Protein AF-A0A359DC44-F1 (afdb_monomer)

pLDDT: mean 85.26, std 15.73, range [36.84, 97.94]

Solvent-accessible surface area (backbone atoms only — not comparable to full-atom values): 12388 Å² total; per-residue (Å²): 134,96,54,85,48,53,70,47,54,58,54,51,75,68,44,97,65,59,79,60,80,50,85,64,35,76,41,93,54,68,59,59,40,80,84,32,73,20,24,17,28,14,37,77,81,15,20,21,30,54,42,49,58,65,56,22,53,84,44,21,68,63,51,51,56,61,37,49,74,41,71,48,31,40,50,46,53,52,51,36,30,73,75,57,36,65,71,55,24,47,52,49,57,27,45,67,70,41,50,43,33,38,45,55,94,42,39,32,38,43,53,58,28,45,34,40,55,44,79,75,49,102,90,41,69,50,76,49,75,43,78,62,73,74,82,96,57,43,69,68,57,46,49,53,49,51,53,36,46,44,51,32,63,26,92,86,24,60,39,38,51,53,54,50,53,50,50,55,49,49,56,58,55,71,72,47,86,88,59,94,72,86,86,74,67,53,48,72,94,53,59,42,75,46,96,88,67,31,39,30,32,44,40,61,33,34,47,31,60,49,25,32,52,52,37,51,49,50,62,76,66,64,126

Sequence (223 aa):
PHYVHMSVFKIFSKRESTIGSAVGALHLEDPFADVSQSRTRGFANGHACLDFREQRRSHAAMAIDDLQRSEDGRQYVADMVANYGQEHAEELLAWHGDPHLGLFPNLQLIHDHVRVVIPISPGETEVLMYPVFLKGVGPSINEKRLRAHEAFYGPAAAGSPDDAEIFERTQRGLLADSEPWVLLARGLNREQVDEDGSVTACISDETTQRAQMQEWKRLMTAR

Mean predicted aligned error: 6.62 Å

Nearest PDB structures (foldseek):
  2yfl-assembly1_I  TM=6.462E-01  e=2.550E-07  Paraburkholderia xenovorans LB400
  2xrx-assembly4_U  TM=6.515E-01  e=2.851E-07  Paraburkholderia xenovorans LB400
  2gbx-assembly1_C  TM=7.154E-01  e=1.611E-06  Sphingobium yanoikuyae
  2xso-assembly1_G  TM=7.239E-01  e=5.208E-06  Paraburkholderia xenovorans LB400
  3gzx-assembly1_A  TM=6.169E-01  e=1.991E-05  Comamonas testosteroni

Structure (mmCIF, N/CA/C/O backbone):
data_AF-A0A359DC44-F1
#
_entry.id   AF-A0A359DC44-F1
#
loop_
_atom_site.group_PDB
_atom_site.id
_atom_site.type_symbol
_atom_site.label_atom_id
_atom_site.label_alt_id
_atom_site.label_comp_id
_atom_site.label_asym_id
_atom_site.label_entity_id
_atom_site.label_seq_id
_atom_site.pdbx_PDB_ins_code
_atom_site.Cartn_x
_atom_site.Cartn_y
_atom_site.Cartn_z
_atom_site.occupancy
_atom_site.B_iso_or_equiv
_atom_site.auth_seq_id
_atom_site.auth_comp_id
_atom_site.auth_asym_id
_atom_site.auth_atom_id
_atom_site.pdbx_PDB_model_num
ATOM 1 N N . PRO A 1 1 ? -13.147 21.411 0.372 1.00 40.09 1 PRO A N 1
ATOM 2 C CA . PRO A 1 1 ? -12.409 20.358 -0.361 1.00 40.09 1 PRO A CA 1
ATOM 3 C C . PRO A 1 1 ? -11.730 19.389 0.623 1.00 40.09 1 PRO A C 1
ATOM 5 O O . PRO A 1 1 ? -10.853 19.794 1.379 1.00 40.09 1 PRO A O 1
ATOM 8 N N . HIS A 1 2 ? -12.231 18.152 0.666 1.00 41.59 2 HIS A N 1
ATOM 9 C CA . HIS A 1 2 ? -12.022 17.149 1.722 1.00 41.59 2 HIS A CA 1
ATOM 10 C C . HIS A 1 2 ? -10.843 16.202 1.445 1.00 41.59 2 HIS A C 1
ATOM 12 O O . HIS A 1 2 ? -10.983 14.994 1.598 1.00 41.59 2 HIS A O 1
ATOM 18 N N . TYR A 1 3 ? -9.697 16.728 1.014 1.00 53.75 3 TYR A N 1
ATOM 19 C CA . TYR A 1 3 ? -8.528 15.892 0.737 1.00 53.75 3 T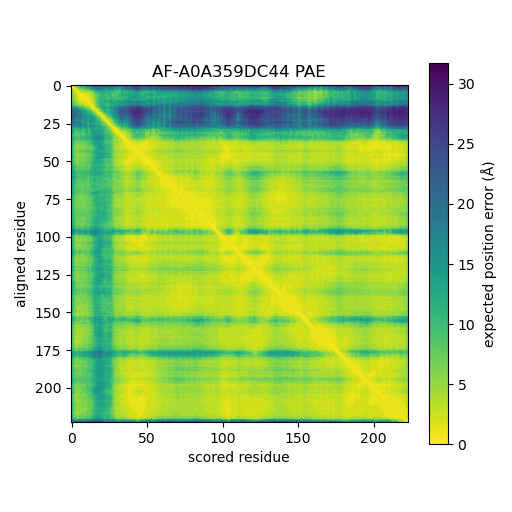YR A CA 1
ATOM 20 C C . TYR A 1 3 ? -7.417 16.185 1.742 1.00 53.75 3 TYR A C 1
ATOM 22 O O . TYR A 1 3 ? -6.984 17.333 1.882 1.00 53.75 3 TYR A O 1
ATOM 30 N N . VAL A 1 4 ? -6.954 15.132 2.415 1.00 59.78 4 VAL A N 1
ATOM 31 C CA . VAL A 1 4 ? -5.596 15.068 2.974 1.00 59.78 4 VAL A CA 1
ATOM 32 C C . VAL A 1 4 ? -4.617 15.251 1.803 1.00 59.78 4 VAL A C 1
ATOM 34 O O . VAL A 1 4 ? -4.977 14.926 0.670 1.00 59.78 4 VAL A O 1
ATOM 37 N N . HIS A 1 5 ? -3.431 15.826 2.019 1.00 68.50 5 HIS A N 1
ATOM 38 C CA . HIS A 1 5 ? -2.454 16.117 0.957 1.00 68.50 5 HIS A CA 1
ATOM 39 C C . HIS A 1 5 ? -2.851 17.262 0.007 1.00 68.50 5 HIS A C 1
ATOM 41 O O . HIS A 1 5 ? -2.313 17.396 -1.089 1.00 68.50 5 HIS A O 1
ATOM 47 N N . MET A 1 6 ? -3.773 18.156 0.394 1.00 67.56 6 MET A N 1
ATOM 48 C CA . MET A 1 6 ? -4.198 19.302 -0.439 1.00 67.56 6 MET A CA 1
ATOM 49 C C . MET A 1 6 ? -3.026 20.187 -0.904 1.00 67.56 6 MET A C 1
ATOM 51 O O . MET A 1 6 ? -3.039 20.722 -2.014 1.00 67.56 6 MET A O 1
ATOM 55 N N . SER A 1 7 ? -2.018 20.373 -0.051 1.00 66.75 7 SER A N 1
ATOM 56 C CA . SER A 1 7 ? -0.773 21.077 -0.384 1.00 66.75 7 SER A CA 1
ATOM 57 C C . SER A 1 7 ? -0.034 20.371 -1.527 1.00 66.75 7 SER A C 1
ATOM 59 O O . SER A 1 7 ? 0.360 21.015 -2.499 1.00 66.75 7 SER A O 1
ATOM 61 N N . VAL A 1 8 ? 0.061 19.047 -1.449 1.00 65.88 8 VAL A N 1
ATOM 62 C CA . VAL A 1 8 ? 0.679 18.164 -2.437 1.00 65.88 8 VAL A CA 1
ATOM 63 C C . VAL A 1 8 ? -0.070 18.218 -3.765 1.00 65.88 8 VAL A C 1
ATOM 65 O O . VAL A 1 8 ? 0.536 18.504 -4.796 1.00 65.88 8 VAL A O 1
ATOM 68 N N . PHE A 1 9 ? -1.397 18.069 -3.753 1.00 64.44 9 PHE A N 1
ATOM 69 C CA . PHE A 1 9 ? -2.213 18.173 -4.966 1.00 64.44 9 PHE A CA 1
ATOM 70 C C . PHE A 1 9 ? -2.108 19.552 -5.628 1.00 64.44 9 PHE A C 1
ATOM 72 O O . PHE A 1 9 ? -2.072 19.643 -6.853 1.00 64.44 9 PHE A O 1
ATOM 79 N N . LYS A 1 10 ? -1.994 20.634 -4.845 1.00 64.62 10 LYS A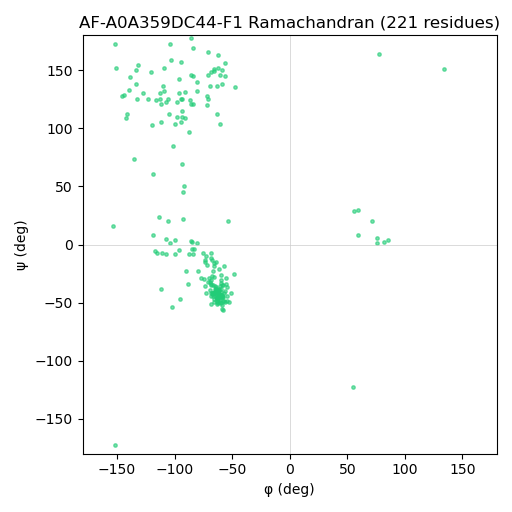 N 1
ATOM 80 C CA . LYS A 1 10 ? -1.742 21.987 -5.374 1.00 64.62 10 LYS A CA 1
ATOM 81 C C . LYS A 1 10 ? -0.348 22.156 -5.976 1.00 64.62 10 LYS A C 1
ATOM 83 O O . LYS A 1 10 ? -0.178 22.986 -6.864 1.00 64.62 10 LYS A O 1
ATOM 88 N N . ILE A 1 11 ? 0.654 21.440 -5.471 1.00 62.03 11 ILE A N 1
ATOM 89 C CA . ILE A 1 11 ? 2.000 21.425 -6.056 1.00 62.03 11 ILE A CA 1
ATOM 90 C C . ILE A 1 11 ? 1.979 20.620 -7.358 1.00 62.03 11 ILE A C 1
ATOM 92 O O . ILE A 1 11 ? 2.549 21.056 -8.356 1.00 62.03 11 ILE A O 1
ATOM 96 N N . PHE A 1 12 ? 1.281 19.485 -7.372 1.00 57.12 12 PHE A N 1
ATOM 97 C CA . PHE A 1 12 ? 1.158 18.625 -8.546 1.00 57.12 12 PHE A CA 1
ATOM 98 C C . PHE A 1 12 ? 0.364 19.281 -9.674 1.00 57.12 12 PHE A C 1
ATOM 100 O O . PHE A 1 12 ? 0.818 19.253 -10.812 1.00 57.12 12 PHE A O 1
ATOM 107 N N . SER A 1 13 ? -0.735 19.976 -9.370 1.00 55.03 13 SER A N 1
ATOM 108 C CA . SER A 1 13 ? -1.533 20.692 -10.376 1.00 55.03 13 SER A CA 1
ATOM 109 C C . SER A 1 13 ? -0.824 21.892 -11.012 1.00 55.03 13 SER A C 1
ATOM 111 O O . SER A 1 13 ? -1.284 22.409 -12.025 1.00 55.03 13 SER A O 1
ATOM 113 N N . LYS A 1 14 ? 0.298 22.342 -10.434 1.00 52.41 14 LYS A N 1
ATOM 114 C CA . LYS A 1 14 ? 1.136 23.427 -10.966 1.00 52.41 14 LYS A CA 1
ATOM 115 C C . LYS A 1 14 ? 2.331 22.939 -11.789 1.00 52.41 14 LYS A C 1
ATOM 117 O O . LYS A 1 14 ? 3.058 23.775 -12.320 1.00 52.41 14 LYS A O 1
ATOM 122 N N . ARG A 1 15 ? 2.582 21.628 -11.878 1.00 48.34 15 ARG A N 1
ATOM 123 C CA . ARG A 1 15 ? 3.657 21.083 -12.720 1.00 48.34 15 ARG A CA 1
ATOM 124 C C . ARG A 1 15 ? 3.142 20.896 -14.150 1.00 48.34 15 ARG A C 1
ATOM 126 O O . ARG A 1 15 ? 2.211 20.134 -14.364 1.00 48.34 15 ARG A O 1
ATOM 133 N N . GLU A 1 16 ? 3.786 21.547 -15.124 1.00 36.97 16 GLU A N 1
ATOM 134 C CA . GLU A 1 16 ? 3.518 21.370 -16.571 1.00 36.97 16 GLU A CA 1
ATOM 135 C C . GLU A 1 16 ? 3.870 19.959 -17.084 1.00 36.97 16 GLU A C 1
ATOM 137 O O . GLU A 1 16 ? 3.434 19.554 -18.156 1.00 36.97 16 GLU A O 1
ATOM 142 N N . SER A 1 17 ? 4.648 19.199 -16.308 1.00 39.22 17 SER A N 1
ATOM 143 C CA . SER A 1 17 ? 5.006 17.806 -16.562 1.00 39.22 17 SER A CA 1
ATOM 144 C C . SER A 1 17 ? 5.007 17.047 -15.237 1.00 39.22 17 SER A C 1
ATOM 146 O O . SER A 1 17 ? 5.827 17.297 -14.349 1.00 39.22 17 SER A O 1
ATOM 148 N N . THR A 1 18 ? 4.067 16.123 -15.085 1.00 40.94 18 THR A N 1
ATOM 149 C CA . THR A 1 18 ? 4.023 15.138 -14.003 1.00 40.94 18 THR A CA 1
ATOM 150 C C . THR A 1 18 ? 4.730 13.857 -14.445 1.00 40.94 18 THR A C 1
ATOM 152 O O . THR A 1 18 ? 4.181 12.771 -14.345 1.00 40.94 18 THR A O 1
ATOM 155 N N . ILE A 1 19 ? 5.950 13.968 -14.976 1.00 36.84 19 ILE A N 1
ATOM 156 C CA . ILE A 1 19 ? 6.749 12.801 -15.359 1.00 36.84 19 ILE A CA 1
ATOM 157 C C . ILE A 1 19 ? 7.854 12.613 -14.314 1.00 36.84 19 ILE A C 1
ATOM 159 O O . ILE A 1 19 ? 8.729 13.464 -14.153 1.00 36.84 19 ILE A O 1
ATOM 163 N N . GLY A 1 20 ? 7.762 11.521 -13.555 1.00 39.84 20 GLY A N 1
ATOM 164 C CA . GLY A 1 20 ? 8.681 11.161 -12.473 1.00 39.84 20 GLY A CA 1
ATOM 165 C C . GLY A 1 20 ? 7.937 10.723 -11.212 1.00 39.84 20 GLY A C 1
ATOM 166 O O . GLY A 1 20 ? 6.838 11.191 -10.964 1.00 39.84 20 GLY A O 1
ATOM 167 N N . SER A 1 21 ? 8.555 9.845 -10.419 1.00 41.31 21 SER A N 1
ATOM 168 C CA . SER A 1 21 ? 8.064 9.073 -9.253 1.00 41.31 21 SER A CA 1
ATOM 169 C C . SER A 1 21 ? 7.399 9.830 -8.083 1.00 41.31 21 SER A C 1
ATOM 171 O O . SER A 1 21 ? 7.335 9.317 -6.969 1.00 41.31 21 SER A O 1
ATOM 173 N N . ALA A 1 22 ? 6.911 11.051 -8.279 1.00 38.88 22 ALA A N 1
ATOM 174 C CA . ALA A 1 22 ? 6.004 11.683 -7.339 1.00 38.88 22 ALA A CA 1
ATOM 175 C C . ALA A 1 22 ? 4.651 10.961 -7.385 1.00 38.88 22 ALA A C 1
ATOM 177 O O . ALA A 1 22 ? 4.117 10.707 -8.458 1.00 38.88 22 ALA A O 1
ATOM 178 N N . VAL A 1 23 ? 4.068 10.695 -6.219 1.00 42.19 23 VAL A N 1
ATOM 179 C CA . VAL A 1 23 ? 2.765 10.028 -6.037 1.00 42.19 23 VAL A CA 1
ATOM 180 C C . VAL A 1 23 ? 1.643 10.613 -6.925 1.00 42.19 23 VAL A C 1
ATOM 182 O O . VAL A 1 23 ? 0.728 9.894 -7.298 1.00 42.19 23 VAL A O 1
ATOM 185 N N . GLY A 1 24 ? 1.726 11.879 -7.358 1.00 38.91 24 GLY A N 1
ATOM 186 C CA . GLY A 1 24 ? 0.765 12.493 -8.294 1.00 38.91 24 GLY A CA 1
ATOM 187 C C . GLY A 1 24 ? 1.045 12.327 -9.790 1.00 38.91 24 GLY A C 1
ATOM 188 O O . GLY A 1 24 ? 0.204 12.697 -10.597 1.00 38.91 24 GLY A O 1
ATOM 189 N N . ALA A 1 25 ? 2.200 11.795 -10.184 1.00 41.38 25 ALA A N 1
ATOM 190 C CA . ALA A 1 25 ? 2.526 11.496 -11.580 1.00 41.38 25 ALA A CA 1
ATOM 191 C C . ALA A 1 25 ? 1.915 10.190 -12.086 1.00 41.38 25 ALA A C 1
ATOM 193 O O . ALA A 1 25 ? 1.713 10.021 -13.284 1.00 41.38 25 ALA A O 1
ATOM 194 N N . LEU A 1 26 ? 1.599 9.281 -11.166 1.00 47.00 26 LEU A N 1
ATOM 195 C CA . LEU A 1 26 ? 1.023 7.973 -11.472 1.00 47.00 26 LEU A CA 1
ATOM 196 C C . LEU A 1 26 ? -0.507 8.016 -11.619 1.00 47.00 26 LEU A C 1
ATOM 198 O O . LEU A 1 26 ? -1.122 7.006 -11.951 1.00 47.00 26 LEU A O 1
ATOM 202 N N . HIS A 1 27 ? -1.118 9.182 -11.386 1.00 45.81 27 HIS A N 1
ATOM 203 C CA . HIS A 1 27 ? -2.563 9.366 -11.343 1.00 45.81 27 HIS A CA 1
ATOM 204 C C . HIS A 1 27 ? -2.962 10.632 -12.120 1.00 45.81 27 HIS A C 1
ATOM 206 O O . HIS A 1 27 ? -3.276 11.667 -11.536 1.00 45.81 27 HIS A O 1
ATOM 212 N N . LEU A 1 28 ? -2.907 10.564 -13.457 1.00 45.97 28 LEU A N 1
ATOM 213 C CA . LEU A 1 28 ? -3.399 11.636 -14.342 1.00 45.97 28 LEU A CA 1
ATOM 214 C C . LEU A 1 28 ? -4.931 11.817 -14.249 1.00 45.97 28 LEU A C 1
ATOM 216 O O . LEU A 1 28 ? -5.452 12.877 -14.589 1.00 45.97 28 LEU A O 1
ATOM 220 N N . GLU A 1 29 ? -5.634 10.809 -13.729 1.00 54.94 29 GLU A N 1
ATOM 221 C CA . GLU A 1 29 ? -7.039 10.847 -13.312 1.00 54.94 29 GLU A CA 1
ATOM 222 C C . GLU A 1 29 ? -7.127 10.773 -11.780 1.00 54.94 29 GLU A C 1
ATOM 224 O O . GLU A 1 29 ? -6.250 10.166 -11.165 1.00 54.94 29 GLU A O 1
ATOM 229 N N . ASP A 1 30 ? -8.178 11.338 -11.162 1.00 62.72 30 ASP A N 1
ATOM 230 C CA . ASP A 1 30 ? -8.412 11.200 -9.713 1.00 62.72 30 ASP A CA 1
ATOM 231 C C . ASP A 1 30 ? -8.585 9.707 -9.378 1.00 62.72 30 ASP A C 1
ATOM 233 O O . ASP A 1 30 ? -9.643 9.126 -9.652 1.00 62.72 30 ASP A O 1
ATOM 237 N N . PRO A 1 31 ? -7.560 9.058 -8.794 1.00 59.19 31 PRO A N 1
ATOM 238 C CA . PRO A 1 31 ? -7.560 7.620 -8.613 1.00 59.19 31 PRO A CA 1
ATOM 239 C C . PRO A 1 31 ? -8.536 7.208 -7.520 1.00 59.19 31 PRO A C 1
ATOM 241 O O . PRO A 1 31 ? -8.786 6.015 -7.395 1.00 59.19 31 PRO A O 1
ATOM 244 N N . PHE A 1 32 ? -9.075 8.168 -6.759 1.00 63.53 32 PHE A N 1
ATOM 245 C CA . PHE A 1 32 ? -10.012 7.980 -5.661 1.00 63.53 32 PHE A CA 1
ATOM 246 C C . PHE A 1 32 ? -11.451 8.352 -6.036 1.00 63.53 32 PHE A C 1
ATOM 248 O O . PHE A 1 32 ? -12.344 8.247 -5.194 1.00 63.53 32 PHE A O 1
ATOM 255 N N . ALA A 1 33 ? -11.701 8.762 -7.283 1.00 69.19 33 ALA A N 1
ATOM 256 C CA . ALA A 1 33 ? -13.052 8.983 -7.774 1.00 69.19 33 ALA A CA 1
ATOM 257 C C . ALA A 1 33 ? -13.818 7.657 -7.904 1.00 69.19 33 ALA A C 1
ATOM 259 O O . ALA A 1 33 ? -13.249 6.626 -8.261 1.00 69.19 33 ALA A O 1
ATOM 260 N N . ASP A 1 34 ? -15.138 7.686 -7.706 1.00 73.44 34 ASP A N 1
ATOM 261 C CA . ASP A 1 34 ? -15.989 6.489 -7.835 1.00 73.44 34 ASP A CA 1
ATOM 262 C C . ASP A 1 34 ? -15.966 5.887 -9.257 1.00 73.44 34 ASP A C 1
ATOM 264 O O . ASP A 1 34 ? -16.250 4.703 -9.431 1.00 73.44 34 ASP A O 1
ATOM 268 N N . VAL A 1 35 ? -15.593 6.688 -10.264 1.00 74.75 35 VAL A N 1
ATOM 269 C CA . VAL A 1 35 ? -15.425 6.267 -11.668 1.00 74.75 35 VAL A CA 1
ATOM 270 C C . VAL A 1 35 ? -14.055 5.647 -11.969 1.00 74.75 35 VAL A C 1
ATOM 272 O O . VAL A 1 35 ? -13.856 5.129 -13.064 1.00 74.75 35 VAL A O 1
ATOM 275 N N . SER A 1 36 ? -13.118 5.694 -11.019 1.00 77.44 36 SER A N 1
ATOM 276 C CA . SER A 1 36 ? -11.773 5.139 -11.168 1.00 77.44 36 SER A CA 1
ATOM 277 C C . SER A 1 36 ? -11.819 3.630 -11.424 1.00 77.44 36 SER A C 1
ATOM 279 O O . SER A 1 36 ? -12.663 2.904 -10.885 1.00 77.44 36 SER A O 1
ATOM 281 N N . GLN A 1 37 ? -10.877 3.141 -12.231 1.00 84.00 37 GLN A N 1
ATOM 282 C CA . GLN A 1 37 ? -10.658 1.705 -12.440 1.00 84.00 37 GLN A CA 1
ATOM 283 C C . GLN A 1 37 ? -9.989 1.037 -11.233 1.00 84.00 37 GLN A C 1
ATOM 285 O O . GLN A 1 37 ? -10.027 -0.186 -11.109 1.00 84.00 37 GLN A O 1
ATOM 290 N N . SER A 1 38 ? -9.423 1.827 -10.321 1.00 88.06 38 SER A N 1
ATOM 291 C CA . SER A 1 38 ? -8.837 1.331 -9.083 1.00 88.06 38 SER A CA 1
ATOM 292 C C . SER A 1 38 ? -9.906 0.727 -8.171 1.00 88.06 38 SER A C 1
ATOM 294 O O . SER A 1 38 ? -11.088 1.111 -8.187 1.00 88.06 38 SER A O 1
ATOM 296 N N . ARG A 1 39 ? -9.496 -0.240 -7.353 1.00 92.00 39 ARG A N 1
ATOM 297 C CA . ARG A 1 39 ? -10.401 -1.001 -6.484 1.00 92.00 39 ARG A CA 1
ATOM 298 C C . ARG A 1 39 ? -9.859 -1.110 -5.071 1.00 92.00 39 ARG A C 1
ATOM 300 O O . ARG A 1 39 ? -8.655 -1.161 -4.853 1.00 92.00 39 ARG A O 1
ATOM 307 N N . THR A 1 40 ? -10.759 -1.193 -4.104 1.00 95.00 40 THR A N 1
ATOM 308 C CA . THR A 1 40 ? -10.426 -1.753 -2.792 1.00 95.00 40 THR A CA 1
ATOM 309 C C . THR A 1 40 ? -10.548 -3.271 -2.866 1.00 95.00 40 THR A C 1
ATOM 311 O O . THR A 1 40 ? -11.416 -3.778 -3.575 1.00 95.00 40 THR A O 1
ATOM 314 N N . ARG A 1 41 ? -9.688 -4.001 -2.152 1.00 96.69 41 ARG A N 1
ATOM 315 C CA . ARG A 1 41 ? -9.767 -5.460 -1.994 1.00 96.69 41 ARG A CA 1
ATOM 316 C C . ARG A 1 41 ? -9.609 -5.839 -0.524 1.00 96.69 41 ARG A C 1
ATOM 318 O O . ARG A 1 41 ? -8.623 -5.463 0.102 1.00 96.69 41 ARG A O 1
ATOM 325 N N . GLY A 1 42 ? -10.558 -6.583 0.024 1.00 97.44 42 GLY A N 1
ATOM 326 C CA . GLY A 1 42 ? -10.471 -7.247 1.321 1.00 97.44 42 GLY A CA 1
ATOM 327 C C . GLY A 1 42 ? -10.272 -8.744 1.123 1.00 97.44 42 GLY A C 1
ATOM 328 O O . GLY A 1 42 ? -11.056 -9.384 0.429 1.00 97.44 42 GLY A O 1
ATOM 329 N N . PHE A 1 43 ? -9.231 -9.306 1.719 1.00 97.12 43 PHE A N 1
ATOM 330 C CA . PHE A 1 43 ? -8.913 -10.729 1.649 1.00 97.12 43 PHE A CA 1
ATOM 331 C C . PHE A 1 43 ? -9.287 -11.437 2.955 1.00 97.12 43 PHE A C 1
ATOM 333 O O . PHE A 1 43 ? -9.621 -10.814 3.968 1.00 97.12 43 PHE A O 1
ATOM 340 N N . ALA A 1 44 ? -9.183 -12.765 2.941 1.00 93.88 44 ALA A N 1
ATOM 341 C CA . ALA A 1 44 ? -9.265 -13.572 4.151 1.00 93.88 44 ALA A CA 1
ATOM 342 C C . ALA A 1 44 ? -8.216 -13.144 5.197 1.00 93.88 44 ALA A C 1
ATOM 344 O O . ALA A 1 44 ? -7.169 -12.582 4.867 1.00 93.88 44 ALA A O 1
ATOM 345 N N . ASN A 1 45 ? -8.497 -13.445 6.468 1.00 96.12 45 ASN A N 1
ATOM 346 C CA . ASN A 1 45 ? -7.629 -13.137 7.612 1.00 96.12 45 ASN A CA 1
ATOM 347 C C . ASN A 1 45 ? -7.274 -11.642 7.740 1.00 96.12 45 ASN A C 1
ATOM 349 O O . ASN A 1 45 ? -6.207 -11.283 8.232 1.00 96.12 45 ASN A O 1
ATOM 353 N N . GLY A 1 46 ? -8.165 -10.762 7.278 1.00 96.88 46 GLY A N 1
ATOM 354 C CA . GLY A 1 46 ? -8.049 -9.319 7.466 1.00 96.88 46 GLY A CA 1
ATOM 355 C C . GLY A 1 46 ? -7.022 -8.624 6.577 1.00 96.88 46 GLY A C 1
ATOM 356 O O . GLY A 1 46 ? -6.866 -7.414 6.704 1.00 96.88 46 GLY A O 1
ATOM 357 N N . HIS A 1 47 ? -6.324 -9.323 5.675 1.00 97.69 47 HIS A N 1
ATOM 358 C CA . HIS A 1 47 ? -5.439 -8.645 4.727 1.00 97.69 47 HIS A CA 1
ATOM 359 C C . HIS A 1 47 ? -6.258 -7.774 3.766 1.00 97.69 47 HIS A C 1
ATOM 361 O O . HIS A 1 47 ? -7.405 -8.087 3.447 1.00 97.69 47 HIS A O 1
ATOM 367 N N . ALA A 1 48 ? -5.685 -6.674 3.288 1.00 97.12 48 ALA A N 1
ATOM 368 C CA . ALA A 1 48 ? -6.404 -5.746 2.425 1.00 97.12 48 ALA A CA 1
ATOM 369 C C . ALA A 1 48 ? -5.469 -5.013 1.463 1.00 97.12 48 ALA A C 1
ATOM 371 O O . ALA A 1 48 ? -4.305 -4.803 1.778 1.00 97.12 48 ALA A O 1
ATOM 372 N N . CYS A 1 49 ? -5.964 -4.602 0.299 1.00 95.00 49 CYS A N 1
ATOM 373 C CA . CYS A 1 49 ? -5.178 -3.917 -0.722 1.00 95.00 49 CYS A CA 1
ATOM 374 C C . CYS A 1 49 ? -5.961 -2.763 -1.356 1.00 95.00 49 CYS A C 1
ATOM 376 O O . CYS A 1 49 ? -7.173 -2.861 -1.561 1.00 95.00 49 CYS A O 1
ATOM 378 N N . LEU A 1 50 ? -5.255 -1.685 -1.689 1.00 92.44 50 LEU A N 1
ATOM 379 C CA . LEU A 1 50 ? -5.698 -0.718 -2.688 1.00 92.44 50 LEU A CA 1
ATOM 380 C C . LEU A 1 50 ? -5.081 -1.122 -4.030 1.00 92.44 50 LEU A C 1
ATOM 382 O O . LEU A 1 50 ? -3.870 -1.058 -4.228 1.00 92.44 50 LEU A O 1
ATOM 386 N N . ASP A 1 51 ? -5.918 -1.600 -4.940 1.00 90.38 51 ASP A N 1
ATOM 387 C CA . ASP A 1 51 ? -5.494 -2.164 -6.211 1.00 90.38 51 ASP A CA 1
ATOM 388 C C . ASP A 1 51 ? -5.530 -1.105 -7.314 1.00 90.38 51 ASP A C 1
ATOM 390 O O . ASP A 1 51 ? -6.595 -0.734 -7.815 1.00 90.38 51 ASP A O 1
ATOM 394 N N . PHE A 1 52 ? -4.342 -0.636 -7.690 1.00 86.56 52 PHE A N 1
ATOM 395 C CA . PHE A 1 52 ? -4.126 0.345 -8.754 1.00 86.56 52 PHE A CA 1
ATOM 396 C C . PHE A 1 52 ? -3.685 -0.292 -10.079 1.00 86.56 52 PHE A C 1
ATOM 398 O O . PHE A 1 52 ? -3.345 0.429 -11.017 1.00 86.56 52 PHE A O 1
ATOM 405 N N . ARG A 1 53 ? -3.625 -1.630 -10.173 1.00 86.00 53 ARG A N 1
ATOM 406 C CA . ARG A 1 53 ? -3.005 -2.320 -11.318 1.00 86.00 53 ARG A CA 1
ATOM 407 C C . ARG A 1 53 ? -3.662 -1.959 -12.643 1.00 86.00 53 ARG A C 1
ATOM 409 O O . ARG A 1 53 ? -2.946 -1.684 -13.601 1.00 86.00 53 ARG A O 1
ATOM 416 N N . GLU A 1 54 ? -4.991 -1.920 -12.678 1.00 84.69 54 GLU A N 1
ATOM 417 C CA . GLU A 1 54 ? -5.748 -1.611 -13.894 1.00 84.69 54 GLU A CA 1
ATOM 418 C C . GLU A 1 54 ? -5.500 -0.168 -14.354 1.00 84.69 54 GLU A C 1
ATOM 420 O O . GLU A 1 54 ? -5.063 0.059 -15.479 1.00 84.69 54 GLU A O 1
ATOM 425 N N . GLN A 1 55 ? -5.625 0.802 -13.440 1.00 82.06 55 GLN A N 1
ATOM 426 C CA . GLN A 1 55 ? -5.353 2.213 -13.735 1.00 82.06 55 GLN A CA 1
ATOM 427 C C . GLN A 1 55 ? -3.908 2.447 -14.214 1.00 82.06 55 GLN A C 1
ATOM 429 O O . GLN A 1 55 ? -3.641 3.322 -15.037 1.00 82.06 55 GLN A O 1
A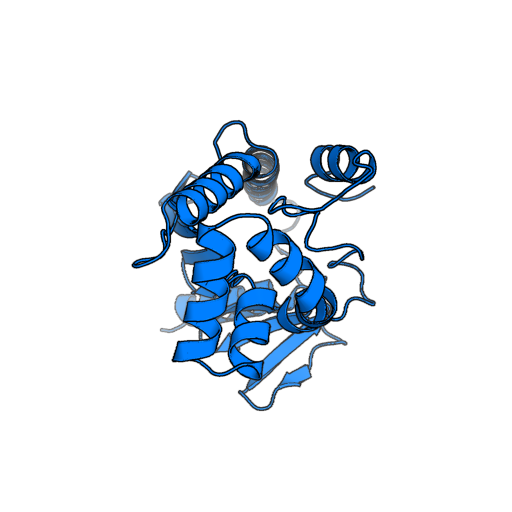TOM 434 N N . ARG A 1 56 ? -2.942 1.689 -13.690 1.00 81.06 56 ARG A N 1
ATOM 435 C CA . ARG A 1 56 ? -1.527 1.842 -14.055 1.00 81.06 56 ARG A CA 1
ATOM 436 C C . ARG A 1 56 ? -1.190 1.238 -15.414 1.00 81.06 56 ARG A C 1
ATOM 438 O O . ARG A 1 56 ? -0.302 1.755 -16.088 1.00 81.06 56 ARG A O 1
ATOM 445 N N . ARG A 1 57 ? -1.902 0.194 -15.853 1.00 81.88 57 ARG A N 1
ATOM 446 C CA . ARG A 1 57 ? -1.661 -0.455 -17.154 1.00 81.88 57 ARG A CA 1
ATOM 447 C C . ARG A 1 57 ? -1.771 0.522 -18.320 1.00 81.88 57 ARG A C 1
ATOM 449 O O . ARG A 1 57 ? -0.907 0.515 -19.191 1.00 81.88 57 ARG A O 1
ATOM 456 N N . SER A 1 58 ? -2.754 1.423 -18.307 1.00 79.25 58 SER A N 1
ATOM 457 C CA . SER A 1 58 ? -2.914 2.433 -19.365 1.00 79.25 58 SER A CA 1
ATOM 458 C C . SER A 1 58 ? -1.749 3.432 -19.451 1.00 79.25 58 SER A C 1
ATOM 460 O O . SER A 1 58 ? -1.610 4.124 -20.457 1.00 79.25 58 SER A O 1
ATOM 462 N N . HIS A 1 59 ? -0.895 3.497 -18.426 1.00 74.50 59 HIS A N 1
ATOM 463 C CA . HIS A 1 59 ? 0.242 4.412 -18.326 1.00 74.50 59 HIS A CA 1
ATOM 464 C C . HIS A 1 59 ? 1.605 3.716 -18.506 1.00 74.50 59 HIS A C 1
ATOM 466 O O . HIS A 1 59 ? 2.643 4.372 -18.393 1.00 74.50 59 HIS A O 1
ATOM 472 N N . ALA A 1 60 ? 1.618 2.415 -18.824 1.00 80.25 60 ALA A N 1
ATOM 473 C CA . ALA A 1 60 ? 2.827 1.597 -18.948 1.00 80.25 60 ALA A CA 1
ATOM 474 C C . ALA A 1 60 ? 3.873 2.205 -19.897 1.00 80.25 60 ALA A C 1
ATOM 476 O O . ALA A 1 60 ? 5.031 2.377 -19.520 1.00 80.25 60 ALA A O 1
ATOM 477 N N . ALA A 1 61 ? 3.453 2.596 -21.105 1.00 85.50 61 ALA A N 1
ATOM 478 C CA . ALA A 1 61 ? 4.349 3.151 -22.121 1.00 85.50 61 ALA A CA 1
ATOM 479 C C . ALA A 1 61 ? 5.068 4.418 -21.627 1.00 85.50 61 ALA A C 1
ATOM 481 O O . ALA A 1 61 ? 6.278 4.544 -21.771 1.00 85.50 61 ALA A O 1
ATOM 482 N N . MET A 1 62 ? 4.344 5.322 -20.960 1.00 82.31 62 MET A N 1
ATOM 483 C CA . MET A 1 62 ? 4.925 6.548 -20.405 1.00 82.31 62 MET A CA 1
ATOM 484 C C . MET A 1 62 ? 5.945 6.252 -19.294 1.00 82.31 62 MET A C 1
ATOM 486 O O . MET A 1 62 ? 6.987 6.906 -19.220 1.00 82.31 62 MET A O 1
ATOM 490 N N . ALA A 1 63 ? 5.653 5.277 -18.429 1.00 80.88 63 ALA A N 1
ATOM 491 C CA . ALA A 1 63 ? 6.558 4.857 -17.363 1.00 80.88 63 ALA A CA 1
ATOM 492 C C . ALA A 1 63 ? 7.853 4.239 -17.916 1.00 80.88 63 ALA A C 1
ATOM 494 O O . ALA A 1 63 ? 8.945 4.537 -17.425 1.00 80.88 63 ALA A O 1
ATOM 495 N N . ILE A 1 64 ? 7.736 3.410 -18.955 1.00 88.56 64 ILE A N 1
ATOM 496 C CA . ILE A 1 64 ? 8.871 2.784 -19.639 1.00 88.56 64 ILE A CA 1
ATOM 497 C C . ILE A 1 64 ? 9.723 3.843 -20.343 1.00 88.56 64 ILE A C 1
ATOM 499 O O . ILE A 1 64 ? 10.938 3.860 -20.145 1.00 88.56 64 ILE A O 1
ATOM 503 N N . ASP A 1 65 ? 9.103 4.769 -21.077 1.00 89.31 65 ASP A N 1
ATOM 504 C CA . ASP A 1 65 ? 9.796 5.883 -21.733 1.00 89.31 65 ASP A CA 1
ATOM 505 C C . ASP A 1 65 ? 10.610 6.713 -20.731 1.00 89.31 65 ASP A C 1
ATOM 507 O O . ASP A 1 65 ? 11.741 7.109 -21.019 1.00 89.31 65 ASP A O 1
ATOM 511 N N . ASP A 1 66 ? 10.070 6.962 -19.532 1.00 85.12 66 ASP A N 1
ATOM 512 C CA . ASP A 1 66 ? 10.791 7.684 -18.482 1.00 85.12 66 ASP A CA 1
ATOM 513 C C . ASP A 1 66 ? 12.005 6.917 -17.952 1.00 85.12 66 ASP A C 1
ATOM 515 O O . ASP A 1 66 ? 13.072 7.507 -17.767 1.00 85.12 66 ASP A O 1
ATOM 519 N N . LEU A 1 67 ? 11.877 5.603 -17.747 1.00 88.69 67 LEU A N 1
ATOM 520 C CA . LEU A 1 67 ? 13.009 4.756 -17.367 1.00 88.69 67 LEU A CA 1
ATOM 521 C C . LEU A 1 67 ? 14.092 4.770 -18.451 1.00 88.69 67 LEU A C 1
ATOM 523 O O . LEU A 1 67 ? 15.271 4.925 -18.145 1.00 88.69 67 LEU A O 1
ATOM 527 N N . GLN A 1 68 ? 13.709 4.692 -19.724 1.00 92.00 68 GLN A N 1
ATOM 528 C CA . GLN A 1 68 ? 14.651 4.624 -20.843 1.00 92.00 68 GLN A CA 1
ATOM 529 C C . GLN A 1 68 ? 15.458 5.917 -21.079 1.00 92.00 68 GLN A C 1
ATOM 531 O O . GLN A 1 68 ? 16.415 5.913 -21.865 1.00 92.00 68 GLN A O 1
ATOM 536 N N . ARG A 1 69 ? 15.148 7.016 -20.374 1.00 91.94 69 ARG A N 1
ATOM 537 C CA . ARG A 1 69 ? 15.937 8.260 -20.425 1.00 91.94 69 ARG A CA 1
ATOM 538 C C . ARG A 1 69 ? 17.346 8.102 -19.851 1.00 91.94 69 ARG A C 1
ATOM 540 O O . ARG A 1 69 ? 18.249 8.805 -20.302 1.00 91.94 69 ARG A O 1
ATOM 547 N N . SER A 1 70 ? 17.566 7.182 -18.910 1.00 93.19 70 SER A N 1
ATOM 548 C CA . SER A 1 70 ? 18.898 6.892 -18.359 1.00 93.19 70 SER A CA 1
ATOM 549 C C . SER A 1 70 ? 19.493 5.602 -18.928 1.00 93.19 70 SER A C 1
ATOM 551 O O . SER A 1 70 ? 18.785 4.738 -19.442 1.00 93.19 70 SER A O 1
ATOM 553 N N . GLU A 1 71 ? 20.819 5.471 -18.857 1.00 96.38 71 GLU A N 1
ATOM 554 C CA . GLU A 1 71 ? 21.518 4.245 -19.264 1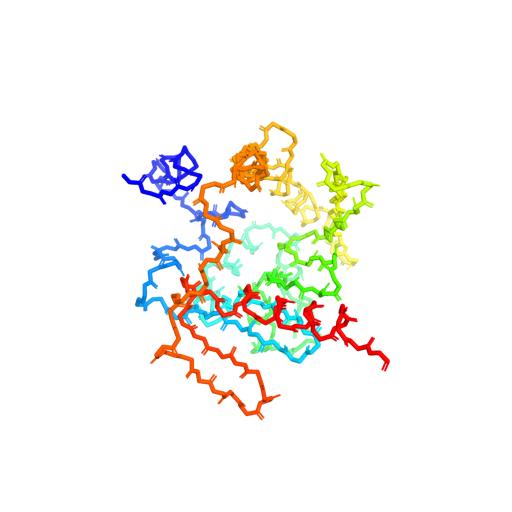.00 96.38 71 GLU A CA 1
ATOM 555 C C . GLU A 1 71 ? 21.118 3.049 -18.394 1.00 96.38 71 GLU A C 1
ATOM 557 O O . GLU A 1 71 ? 20.647 2.045 -18.926 1.00 96.38 71 GLU A O 1
ATOM 562 N N . ASP A 1 72 ? 21.181 3.205 -17.069 1.00 96.31 72 ASP A N 1
ATOM 563 C CA . ASP A 1 72 ? 20.742 2.177 -16.120 1.00 96.31 72 ASP A CA 1
ATOM 564 C C . ASP A 1 72 ? 19.270 1.788 -16.313 1.00 96.31 72 ASP A C 1
ATOM 566 O O . ASP A 1 72 ? 18.905 0.632 -16.120 1.00 96.31 72 ASP A O 1
ATOM 570 N N . GLY A 1 73 ? 18.406 2.738 -16.683 1.00 95.00 73 GLY A N 1
ATOM 571 C CA . GLY A 1 73 ? 16.991 2.470 -16.912 1.00 95.00 73 GLY A CA 1
ATOM 572 C C . GLY A 1 73 ? 16.730 1.719 -18.213 1.00 95.00 73 GLY A C 1
ATOM 573 O O . GLY A 1 73 ? 15.899 0.814 -18.221 1.00 95.00 73 GLY A O 1
ATOM 574 N N . ARG A 1 74 ? 17.491 1.990 -19.284 1.00 96.88 74 ARG A N 1
ATOM 575 C CA . ARG A 1 74 ? 17.471 1.143 -20.490 1.00 96.88 74 ARG A CA 1
ATOM 576 C C . ARG A 1 74 ? 17.920 -0.280 -20.179 1.00 96.88 74 ARG A C 1
ATOM 578 O O . ARG A 1 74 ? 17.262 -1.216 -20.627 1.00 96.88 74 ARG A O 1
ATOM 585 N N . GLN A 1 75 ? 18.988 -0.439 -19.395 1.00 97.69 75 GLN A N 1
ATOM 586 C CA . GLN A 1 75 ? 19.454 -1.759 -18.971 1.00 97.69 75 GLN A CA 1
ATOM 587 C C . GLN A 1 75 ? 18.399 -2.472 -18.118 1.00 97.69 75 GLN A C 1
ATOM 589 O O . GLN A 1 75 ? 18.071 -3.617 -18.400 1.00 97.69 75 GLN A O 1
ATOM 594 N N . TYR A 1 76 ? 17.792 -1.778 -17.151 1.00 96.00 76 TYR A N 1
ATOM 595 C CA . TYR A 1 76 ? 16.735 -2.340 -16.310 1.00 96.00 76 TYR A CA 1
ATOM 596 C C . TYR A 1 76 ? 15.532 -2.830 -17.128 1.00 96.00 76 TYR A C 1
ATOM 598 O O . TYR A 1 76 ? 15.052 -3.939 -16.907 1.00 96.00 76 TYR A O 1
ATOM 606 N N . VAL A 1 77 ? 15.066 -2.047 -18.108 1.00 95.69 77 VAL A N 1
ATOM 607 C CA . VAL A 1 77 ? 13.977 -2.472 -19.003 1.00 95.69 77 VAL A CA 1
ATOM 608 C C . VAL A 1 77 ? 14.392 -3.696 -19.828 1.00 95.69 77 VAL A C 1
ATOM 610 O O . VAL A 1 77 ? 13.619 -4.648 -19.925 1.00 95.69 77 VAL A O 1
ATOM 613 N N . ALA A 1 78 ? 15.610 -3.711 -20.377 1.00 97.31 78 ALA A N 1
ATOM 614 C CA . ALA A 1 78 ? 16.122 -4.856 -21.129 1.00 97.31 78 ALA A CA 1
ATOM 615 C C . ALA A 1 78 ? 16.216 -6.128 -20.265 1.00 97.31 78 ALA A C 1
ATOM 617 O O . ALA A 1 78 ? 15.803 -7.198 -20.710 1.00 97.31 78 ALA A O 1
ATOM 618 N N . ASP A 1 79 ? 16.688 -6.009 -19.022 1.00 96.69 79 ASP A N 1
ATOM 619 C CA . ASP A 1 79 ? 16.779 -7.121 -18.073 1.00 96.69 79 ASP A CA 1
ATOM 620 C C . ASP A 1 79 ? 15.392 -7.655 -17.702 1.00 96.69 79 ASP A C 1
ATOM 622 O O . ASP A 1 79 ? 15.191 -8.870 -17.643 1.00 96.69 79 ASP A O 1
ATOM 626 N N . MET A 1 80 ? 14.411 -6.772 -17.493 1.00 95.75 80 MET A N 1
ATOM 627 C CA . MET A 1 80 ? 13.027 -7.176 -17.235 1.00 95.75 80 MET A CA 1
ATOM 628 C C . MET A 1 80 ? 12.458 -7.969 -18.417 1.00 95.75 80 MET A C 1
ATOM 630 O O . MET A 1 80 ? 11.931 -9.062 -18.216 1.00 95.75 80 MET A O 1
ATOM 634 N N . VAL A 1 81 ? 12.630 -7.479 -19.649 1.00 97.19 81 VAL A N 1
ATOM 635 C CA . VAL A 1 81 ? 12.183 -8.182 -20.865 1.00 97.19 81 VAL A CA 1
ATOM 636 C C . VAL A 1 81 ? 12.897 -9.526 -21.030 1.00 97.19 81 VAL A C 1
ATOM 638 O O . VAL A 1 81 ? 12.256 -10.522 -21.361 1.00 97.19 81 VAL A O 1
ATOM 641 N N . ALA A 1 82 ? 14.203 -9.591 -20.763 1.00 97.94 82 ALA A N 1
ATOM 642 C CA . ALA A 1 82 ? 14.978 -10.824 -20.879 1.00 97.94 82 ALA A CA 1
ATOM 643 C C . ALA A 1 82 ? 14.542 -11.907 -19.874 1.00 97.94 82 ALA A C 1
ATOM 645 O O . ALA A 1 82 ? 14.561 -13.089 -20.213 1.00 97.94 82 ALA A O 1
ATOM 646 N N . ASN A 1 83 ? 14.147 -11.522 -18.655 1.00 96.62 83 ASN A N 1
ATOM 647 C CA . ASN A 1 83 ? 13.768 -12.467 -17.598 1.00 96.62 83 ASN A CA 1
ATOM 648 C C . ASN A 1 83 ? 12.283 -12.855 -17.618 1.00 96.62 83 ASN A C 1
ATOM 650 O O . ASN A 1 83 ? 11.950 -13.986 -17.271 1.00 96.62 83 ASN A O 1
ATOM 654 N N . TYR A 1 84 ? 11.397 -11.933 -18.000 1.00 96.25 84 TYR A N 1
ATOM 655 C CA . TYR A 1 84 ? 9.945 -12.106 -17.875 1.00 96.25 84 TYR A CA 1
ATOM 656 C C . TYR A 1 84 ? 9.210 -12.158 -19.221 1.00 96.25 84 TYR A C 1
ATOM 658 O O . TYR A 1 84 ? 8.022 -12.473 -19.257 1.00 96.25 84 TYR A O 1
ATOM 666 N N . GLY A 1 85 ? 9.901 -11.891 -20.332 1.00 97.56 85 GLY A N 1
ATOM 667 C CA . GLY A 1 85 ? 9.277 -11.681 -21.637 1.00 97.56 85 GLY A CA 1
ATOM 668 C C . GLY A 1 85 ? 8.662 -10.284 -21.762 1.00 97.56 85 GLY A C 1
ATOM 669 O O . GLY A 1 85 ? 8.463 -9.588 -20.770 1.00 97.56 85 GLY A O 1
ATOM 670 N N . GLN A 1 86 ? 8.368 -9.865 -22.997 1.00 95.06 86 GLN A N 1
ATOM 671 C CA . GLN A 1 86 ? 7.934 -8.494 -23.296 1.00 95.06 86 GLN A CA 1
ATOM 672 C C . GLN A 1 86 ? 6.670 -8.093 -22.522 1.00 95.06 86 GLN A C 1
ATOM 674 O O . GLN A 1 86 ? 6.688 -7.117 -21.783 1.00 95.06 86 GLN A O 1
ATOM 679 N N . GLU A 1 87 ? 5.594 -8.868 -22.666 1.00 93.19 87 GLU A N 1
ATOM 680 C CA . GLU A 1 87 ? 4.277 -8.530 -22.115 1.00 93.19 87 GLU A CA 1
ATOM 681 C C . GLU A 1 87 ? 4.304 -8.436 -20.584 1.00 93.19 87 GLU A C 1
ATOM 683 O O . GLU A 1 87 ? 3.918 -7.420 -20.010 1.00 93.19 87 GLU A O 1
ATOM 688 N N . HIS A 1 88 ? 4.847 -9.450 -19.906 1.00 93.06 88 HIS A N 1
ATOM 689 C CA . HIS A 1 88 ? 4.882 -9.452 -18.445 1.00 93.06 88 HIS A CA 1
ATOM 690 C C . HIS A 1 88 ? 5.869 -8.420 -17.873 1.00 93.06 88 HIS A C 1
ATOM 692 O O . HIS A 1 88 ? 5.618 -7.836 -16.818 1.00 93.06 88 HIS A O 1
ATOM 698 N N . ALA A 1 89 ? 6.977 -8.139 -18.569 1.00 93.38 89 ALA A N 1
ATOM 699 C CA . ALA A 1 89 ? 7.882 -7.062 -18.179 1.00 93.38 89 ALA A CA 1
ATOM 700 C C . ALA A 1 89 ? 7.184 -5.698 -18.220 1.00 93.38 89 ALA A C 1
ATOM 702 O O . ALA A 1 89 ? 7.317 -4.922 -17.273 1.00 93.38 89 ALA A O 1
ATOM 703 N N . GLU A 1 90 ? 6.418 -5.416 -19.276 1.00 91.69 90 GLU A N 1
ATOM 704 C CA . GLU A 1 90 ? 5.645 -4.178 -19.391 1.00 91.69 90 GLU A CA 1
ATOM 705 C C . GLU A 1 90 ? 4.621 -4.039 -18.258 1.00 91.69 90 GLU A C 1
ATOM 707 O O . GLU A 1 90 ? 4.534 -2.971 -17.651 1.00 91.69 90 GLU A O 1
ATOM 712 N N . GLU A 1 91 ? 3.910 -5.115 -17.902 1.00 89.44 91 GLU A N 1
ATOM 713 C CA . GLU A 1 91 ? 2.981 -5.122 -16.763 1.00 89.44 91 GLU A CA 1
ATOM 714 C C . GLU A 1 91 ? 3.680 -4.789 -15.438 1.00 89.44 91 GLU A C 1
ATOM 716 O O . GLU A 1 91 ? 3.242 -3.905 -14.699 1.00 89.44 91 GLU A O 1
ATOM 721 N N . LEU A 1 92 ? 4.787 -5.475 -15.136 1.00 89.88 92 LEU A N 1
ATOM 722 C CA . LEU A 1 92 ? 5.538 -5.277 -13.895 1.00 89.88 92 LEU A CA 1
ATOM 723 C C . LEU A 1 92 ? 6.117 -3.860 -13.798 1.00 89.88 92 LEU A C 1
ATOM 725 O O . LEU A 1 92 ? 6.090 -3.248 -12.725 1.00 89.88 92 LEU A O 1
ATOM 729 N N . LEU A 1 93 ? 6.616 -3.330 -14.917 1.00 89.19 93 LEU A N 1
ATOM 730 C CA . LEU A 1 93 ? 7.115 -1.961 -15.015 1.00 89.19 93 LEU A CA 1
ATOM 731 C C . LEU A 1 93 ? 5.984 -0.944 -14.821 1.00 89.19 93 LEU A C 1
ATOM 733 O O . LEU A 1 93 ? 6.170 0.014 -14.071 1.00 89.19 93 LEU A O 1
ATOM 737 N N . ALA A 1 94 ? 4.807 -1.184 -15.405 1.00 84.88 94 ALA A N 1
ATOM 738 C CA . ALA A 1 94 ? 3.623 -0.344 -15.227 1.00 84.88 94 ALA A CA 1
ATOM 739 C C . ALA A 1 94 ? 3.145 -0.313 -13.771 1.00 84.88 94 ALA A C 1
ATOM 741 O O . ALA A 1 94 ? 2.742 0.725 -13.253 1.00 84.88 94 ALA A O 1
ATOM 742 N N . TRP A 1 95 ? 3.202 -1.444 -13.070 1.00 83.75 95 TRP A N 1
ATOM 743 C CA . TRP A 1 95 ? 2.807 -1.513 -11.663 1.00 83.75 95 TRP A CA 1
ATOM 744 C C . TRP A 1 95 ? 3.814 -0.861 -10.714 1.00 83.75 95 TRP A C 1
ATOM 746 O O . TRP A 1 95 ? 3.476 -0.640 -9.548 1.00 83.75 95 TRP A O 1
ATOM 756 N N . HIS A 1 96 ? 5.025 -0.559 -11.196 1.00 76.12 96 HIS A N 1
ATOM 757 C CA . HIS A 1 96 ? 6.145 0.025 -10.449 1.00 76.12 96 HIS A CA 1
ATOM 758 C C . HIS A 1 96 ? 6.631 -0.794 -9.240 1.00 76.12 96 HIS A C 1
ATOM 760 O O . HIS A 1 96 ? 7.472 -0.325 -8.466 1.00 76.12 96 HIS A O 1
ATOM 766 N N . GLY A 1 97 ? 6.130 -2.023 -9.076 1.00 67.88 97 GLY A N 1
ATOM 767 C CA . GLY A 1 97 ? 6.360 -2.819 -7.873 1.00 67.88 97 GLY A CA 1
ATOM 768 C C . GLY A 1 97 ? 5.846 -2.138 -6.602 1.00 67.88 97 GLY A C 1
ATOM 769 O O . GLY A 1 97 ? 6.436 -2.349 -5.549 1.00 67.88 97 GLY A O 1
ATOM 770 N N . ASP A 1 98 ? 4.799 -1.313 -6.713 1.00 74.00 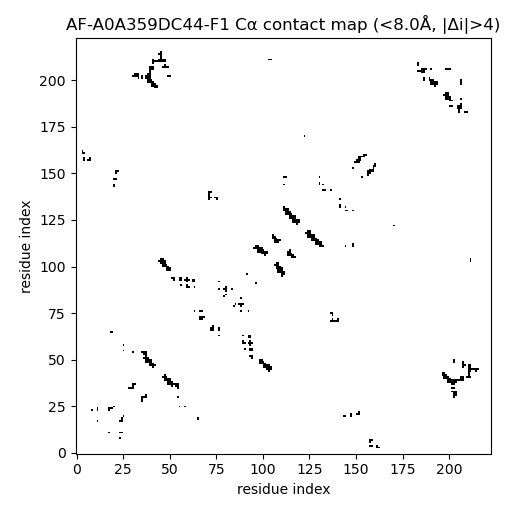98 ASP A N 1
ATOM 771 C CA . ASP A 1 98 ? 4.129 -0.633 -5.601 1.00 74.00 98 ASP A CA 1
ATOM 772 C C . ASP A 1 98 ? 2.823 -1.373 -5.257 1.00 74.00 98 ASP A C 1
ATOM 774 O O . ASP A 1 98 ? 1.754 -1.023 -5.780 1.00 74.00 98 ASP A O 1
ATOM 778 N N . PRO A 1 99 ? 2.891 -2.427 -4.421 1.00 76.94 99 PRO A N 1
ATOM 779 C CA . PRO A 1 99 ? 1.707 -2.973 -3.787 1.00 76.94 99 PRO A CA 1
ATOM 780 C C . PRO A 1 99 ? 1.253 -1.970 -2.726 1.00 76.94 99 PRO A C 1
ATOM 782 O O . PRO A 1 99 ? 2.048 -1.597 -1.879 1.00 76.94 99 PRO A O 1
ATOM 785 N N . HIS A 1 100 ? -0.010 -1.550 -2.726 1.00 89.62 100 HIS A N 1
ATOM 786 C CA . HIS A 1 100 ? -0.612 -0.904 -1.554 1.00 89.62 100 HIS A CA 1
ATOM 787 C C . HIS A 1 100 ? -1.317 -1.977 -0.721 1.00 89.62 100 HIS A C 1
ATOM 789 O O . HIS A 1 100 ? -2.544 -2.054 -0.688 1.00 89.62 100 HIS A O 1
ATOM 795 N N . LEU A 1 101 ? -0.528 -2.854 -0.097 1.00 94.94 101 LEU A N 1
ATOM 796 C CA . LEU A 1 101 ? -0.991 -4.065 0.580 1.00 94.94 101 LEU A CA 1
ATOM 797 C C . LEU A 1 101 ? -0.801 -3.956 2.097 1.00 94.94 101 LEU A C 1
ATOM 799 O O . LEU A 1 101 ? 0.317 -3.850 2.592 1.00 94.94 101 LEU A O 1
ATOM 803 N N . GLY A 1 102 ? -1.896 -4.061 2.840 1.00 96.75 102 GLY A N 1
ATOM 804 C CA . GLY A 1 102 ? -1.921 -4.268 4.282 1.00 96.75 102 GLY A CA 1
ATOM 805 C C . GLY A 1 102 ? -1.963 -5.755 4.621 1.00 96.75 102 GLY A C 1
ATOM 806 O O . GLY A 1 102 ? -2.983 -6.425 4.452 1.00 96.75 102 GLY A O 1
ATOM 807 N N . LEU A 1 103 ? -0.855 -6.264 5.144 1.00 97.50 103 LEU A N 1
ATOM 808 C CA . LEU A 1 103 ? -0.758 -7.574 5.764 1.00 97.50 103 LEU A CA 1
ATOM 809 C C . LEU A 1 103 ? -1.119 -7.438 7.247 1.00 97.50 103 LEU A C 1
ATOM 811 O O . LEU A 1 103 ? -0.300 -7.057 8.086 1.00 97.50 103 LEU A O 1
ATOM 815 N N . PHE A 1 104 ? -2.380 -7.742 7.556 1.00 97.69 104 PHE A N 1
ATOM 816 C CA . PHE A 1 104 ? -2.865 -7.846 8.931 1.00 97.69 104 PHE A CA 1
ATOM 817 C C . PHE A 1 104 ? -1.922 -8.707 9.809 1.00 97.69 104 PHE A C 1
ATOM 819 O O . PHE A 1 104 ? -1.506 -9.780 9.363 1.00 97.69 104 PHE A O 1
ATOM 826 N N . PRO A 1 105 ? -1.589 -8.274 11.043 1.00 96.69 105 PRO A N 1
ATOM 827 C CA . PRO A 1 105 ? -2.197 -7.139 11.744 1.00 96.69 105 PRO A CA 1
ATOM 828 C C . PRO A 1 105 ? -1.532 -5.780 11.506 1.00 96.69 105 PRO A C 1
ATOM 830 O O . PRO A 1 105 ? -2.179 -4.762 11.727 1.00 96.69 105 PRO A O 1
ATOM 833 N N . ASN A 1 106 ? -0.259 -5.726 11.111 1.00 96.94 106 ASN A N 1
ATOM 834 C CA . ASN A 1 106 ? 0.515 -4.494 11.278 1.00 96.94 106 ASN A CA 1
ATOM 835 C C . ASN A 1 106 ? 1.678 -4.287 10.295 1.00 96.94 106 ASN A C 1
ATOM 837 O O . ASN A 1 106 ? 2.549 -3.447 10.535 1.00 96.94 106 ASN A O 1
ATOM 841 N N . LEU A 1 107 ? 1.706 -5.036 9.196 1.00 97.50 107 LEU A N 1
ATOM 842 C CA . LEU A 1 107 ? 2.711 -4.903 8.149 1.00 97.50 107 LEU A CA 1
ATOM 843 C C . LEU A 1 107 ? 2.060 -4.300 6.904 1.00 97.50 107 LEU A C 1
ATOM 845 O O . LEU A 1 107 ? 1.002 -4.740 6.468 1.00 97.50 107 LEU A O 1
ATOM 849 N N . GLN A 1 108 ? 2.686 -3.293 6.315 1.00 95.25 108 GLN A N 1
ATOM 850 C CA . GLN A 1 108 ? 2.208 -2.652 5.099 1.00 95.25 108 GLN A CA 1
ATOM 851 C C . GLN A 1 108 ? 3.332 -2.639 4.070 1.00 95.25 108 GLN A C 1
ATOM 853 O O . GLN A 1 108 ? 4.454 -2.232 4.359 1.00 95.25 108 GLN A O 1
ATOM 858 N N . LEU A 1 109 ? 3.028 -3.085 2.863 1.00 93.56 109 LEU A N 1
ATOM 859 C CA . LEU A 1 109 ? 3.845 -2.825 1.690 1.00 93.56 109 LEU A CA 1
ATOM 860 C C . LEU A 1 109 ? 3.177 -1.648 0.996 1.00 93.56 109 LEU A C 1
ATOM 862 O O . LEU A 1 109 ? 1.970 -1.704 0.761 1.00 93.56 109 LEU A O 1
ATOM 866 N N . ILE A 1 110 ? 3.917 -0.561 0.795 1.00 87.62 110 ILE A N 1
ATOM 867 C CA . ILE A 1 110 ? 3.418 0.654 0.150 1.00 87.62 110 ILE A CA 1
ATOM 868 C C . ILE A 1 110 ? 4.578 1.233 -0.644 1.00 87.62 110 ILE A C 1
ATOM 870 O O . ILE A 1 110 ? 5.655 1.455 -0.095 1.00 87.62 110 ILE A O 1
ATOM 874 N N . HIS A 1 111 ? 4.359 1.516 -1.920 1.00 83.19 111 HIS A N 1
ATOM 875 C CA . HIS A 1 111 ? 5.371 2.067 -2.804 1.00 83.19 111 HIS A CA 1
ATOM 876 C C . HIS A 1 111 ? 6.638 1.203 -2.832 1.00 83.19 111 HIS A C 1
ATOM 878 O O . HIS A 1 111 ? 6.596 0.020 -3.163 1.00 83.19 111 HIS A O 1
ATOM 884 N N . ASP A 1 112 ? 7.775 1.789 -2.497 1.00 84.62 112 ASP A N 1
ATOM 885 C CA . ASP A 1 112 ? 9.076 1.152 -2.461 1.00 84.62 112 ASP A CA 1
ATOM 886 C C . ASP A 1 112 ? 9.545 0.875 -1.035 1.00 84.62 112 ASP A C 1
ATOM 888 O O . ASP A 1 112 ? 10.740 0.679 -0.840 1.00 84.62 112 ASP A O 1
ATOM 892 N N . HIS A 1 113 ? 8.650 0.833 -0.042 1.00 89.44 113 HIS A N 1
ATOM 893 C CA . HIS A 1 113 ? 9.027 0.550 1.338 1.00 89.44 113 HIS A CA 1
ATOM 894 C C . HIS A 1 113 ? 8.160 -0.512 2.014 1.00 89.44 113 HIS A C 1
ATOM 896 O O . HIS A 1 113 ? 6.989 -0.733 1.703 1.00 89.44 113 HIS A O 1
ATOM 902 N N . VAL A 1 114 ? 8.767 -1.148 3.012 1.00 93.94 114 VAL A N 1
ATOM 903 C CA . VAL A 1 114 ? 8.070 -1.955 4.011 1.00 93.94 114 VAL A CA 1
ATOM 904 C C . VAL A 1 114 ? 7.804 -1.067 5.215 1.00 93.94 114 VAL A C 1
ATOM 906 O O . VAL A 1 114 ? 8.729 -0.461 5.751 1.00 93.94 114 VAL A O 1
ATOM 909 N N . ARG A 1 115 ? 6.550 -0.968 5.645 1.00 94.38 115 ARG A N 1
ATOM 910 C CA . ARG A 1 115 ? 6.149 -0.230 6.840 1.00 94.38 115 ARG A CA 1
ATOM 911 C C . ARG A 1 115 ? 5.648 -1.192 7.905 1.00 94.38 115 ARG A C 1
ATOM 913 O O . ARG A 1 115 ? 4.793 -2.028 7.634 1.00 94.38 115 ARG A O 1
ATOM 920 N N . VAL A 1 116 ? 6.164 -1.053 9.118 1.00 96.75 116 VAL A N 1
ATOM 921 C CA . VAL A 1 116 ? 5.756 -1.840 10.283 1.00 96.75 116 VAL A CA 1
ATOM 922 C C . VAL A 1 116 ? 5.149 -0.893 11.305 1.00 96.75 116 VAL A C 1
ATOM 924 O O . VAL A 1 116 ? 5.783 0.084 11.696 1.00 96.75 116 VAL A O 1
ATOM 927 N N . VAL A 1 117 ? 3.918 -1.177 11.721 1.00 95.31 117 VAL A N 1
ATOM 928 C CA . VAL A 1 117 ? 3.187 -0.401 12.726 1.00 95.31 117 VAL A CA 1
ATOM 929 C C . VAL A 1 117 ? 3.306 -1.135 14.059 1.00 95.31 117 VAL A C 1
ATOM 931 O O . VAL A 1 117 ? 2.700 -2.182 14.265 1.00 95.31 117 VAL A O 1
ATOM 934 N N . ILE A 1 118 ? 4.148 -0.648 14.960 1.00 97.50 118 ILE A N 1
ATOM 935 C CA . ILE A 1 118 ? 4.445 -1.312 16.228 1.00 97.50 118 ILE A CA 1
ATOM 936 C C . ILE A 1 118 ? 3.582 -0.681 17.325 1.00 97.50 118 ILE A C 1
ATOM 938 O O . ILE A 1 118 ? 3.830 0.466 17.705 1.00 97.50 118 ILE A O 1
ATOM 942 N N . PRO A 1 119 ? 2.574 -1.397 17.853 1.00 96.00 119 PRO A N 1
ATOM 943 C CA . PRO A 1 119 ? 1.794 -0.896 18.975 1.00 96.00 119 PRO A CA 1
ATOM 944 C C . PRO A 1 119 ? 2.647 -0.939 20.249 1.00 96.00 119 PRO A C 1
ATOM 946 O O . PRO A 1 119 ? 3.080 -2.012 20.668 1.00 96.00 119 PRO A O 1
ATOM 949 N N . ILE A 1 120 ? 2.873 0.217 20.876 1.00 97.75 120 ILE A N 1
ATOM 950 C CA . ILE A 1 120 ? 3.587 0.319 22.161 1.00 97.75 120 ILE A CA 1
ATOM 951 C C . ILE A 1 120 ? 2.570 0.349 23.306 1.00 97.75 120 ILE A C 1
ATOM 953 O O . ILE A 1 120 ? 2.692 -0.381 24.289 1.00 97.75 120 ILE A O 1
ATOM 957 N N . SER A 1 121 ? 1.531 1.171 23.159 1.00 96.75 121 SER A N 1
ATOM 958 C CA . SER A 1 121 ? 0.406 1.279 24.088 1.00 96.75 121 SER A CA 1
ATOM 959 C C . SER A 1 121 ? -0.857 1.735 23.339 1.00 96.75 121 SER A C 1
ATOM 961 O O . SER A 1 121 ? -0.765 2.110 22.170 1.00 96.75 121 SER A O 1
ATOM 963 N N . PRO A 1 122 ? -2.047 1.763 23.970 1.00 91.81 122 PRO A N 1
ATOM 964 C CA . PRO A 1 122 ? -3.262 2.260 23.315 1.00 91.81 122 PRO A CA 1
ATOM 965 C C . PRO A 1 122 ? -3.183 3.704 22.788 1.00 91.81 122 PRO A C 1
ATOM 967 O O . PRO A 1 122 ? -4.022 4.090 21.981 1.00 91.81 122 PRO A O 1
ATOM 970 N N . GLY A 1 123 ? -2.225 4.508 23.264 1.00 93.44 123 GLY A N 1
ATOM 971 C CA . GLY A 1 123 ? -2.015 5.893 22.832 1.00 93.44 123 GLY A CA 1
ATOM 972 C C . GLY A 1 123 ? -0.652 6.152 22.195 1.00 93.44 123 GLY A C 1
ATOM 973 O O . GLY A 1 123 ? -0.315 7.310 21.984 1.00 93.44 123 GLY A O 1
ATOM 974 N N . GLU A 1 124 ? 0.143 5.113 21.926 1.00 95.50 124 GLU A N 1
ATOM 975 C CA . GLU A 1 124 ? 1.497 5.266 21.394 1.00 95.50 124 GLU A CA 1
ATOM 976 C C . GLU A 1 124 ? 1.823 4.148 20.404 1.00 95.50 124 GLU A C 1
ATOM 978 O O . GLU A 1 124 ? 1.650 2.958 20.684 1.00 95.50 124 GLU A O 1
ATOM 983 N N . THR A 1 125 ? 2.297 4.536 19.225 1.00 95.19 125 THR A N 1
ATOM 984 C CA . THR A 1 125 ? 2.651 3.625 18.138 1.00 95.19 125 THR A CA 1
ATOM 985 C C . THR A 1 125 ? 3.935 4.104 17.484 1.00 95.19 125 THR A C 1
ATOM 987 O O . THR A 1 125 ? 4.062 5.278 17.145 1.00 95.19 125 THR A O 1
ATOM 990 N N . GLU A 1 126 ? 4.869 3.186 17.264 1.00 95.00 126 GLU A N 1
ATOM 991 C CA . GLU A 1 126 ? 6.057 3.445 16.457 1.00 95.00 126 GLU A CA 1
ATOM 992 C C . GLU A 1 126 ? 5.813 2.958 15.026 1.00 95.00 126 GLU A C 1
ATOM 994 O O . GLU A 1 126 ? 5.374 1.830 14.803 1.00 95.00 126 GLU A O 1
ATOM 999 N N . VAL A 1 127 ? 6.090 3.809 14.039 1.00 92.69 127 VAL A N 1
ATOM 1000 C CA . VAL A 1 127 ? 5.952 3.462 12.620 1.00 92.69 127 VAL A CA 1
ATOM 1001 C C . VAL A 1 127 ? 7.335 3.401 11.993 1.00 92.69 127 VAL A C 1
ATOM 1003 O O . VAL A 1 127 ? 7.956 4.428 11.725 1.00 92.69 127 VAL A O 1
ATOM 1006 N N . LEU A 1 128 ? 7.812 2.187 11.732 1.00 93.75 128 LEU A N 1
ATOM 1007 C CA . LEU A 1 128 ? 9.089 1.958 11.064 1.00 93.75 128 LEU A CA 1
ATOM 1008 C C . LEU A 1 128 ? 8.864 1.867 9.557 1.00 93.75 128 LEU A C 1
ATOM 1010 O O . LEU A 1 128 ? 7.984 1.134 9.110 1.00 93.75 128 LEU A O 1
ATOM 1014 N N . MET A 1 129 ? 9.653 2.595 8.768 1.00 92.31 129 MET A N 1
ATOM 1015 C CA . MET A 1 129 ? 9.600 2.564 7.304 1.00 92.31 129 MET A CA 1
ATOM 1016 C C . MET A 1 129 ? 10.974 2.196 6.745 1.00 92.31 129 MET A C 1
ATOM 1018 O O . MET A 1 129 ? 11.970 2.848 7.047 1.00 92.31 129 MET A O 1
ATOM 1022 N N . TYR A 1 130 ? 11.018 1.151 5.924 1.00 92.94 130 TYR A N 1
ATOM 1023 C CA . TYR A 1 130 ? 12.238 0.591 5.353 1.00 92.94 130 TYR A CA 1
ATOM 1024 C C . TYR A 1 130 ? 12.186 0.674 3.825 1.00 92.94 130 TYR A C 1
ATOM 1026 O O . TYR A 1 130 ? 11.499 -0.146 3.208 1.00 92.94 130 TYR A O 1
ATOM 1034 N N . PRO A 1 131 ? 12.893 1.630 3.196 1.00 91.25 131 PRO A N 1
ATOM 1035 C CA . PRO A 1 131 ? 13.034 1.674 1.746 1.00 91.25 131 PRO A CA 1
ATOM 1036 C C . PRO A 1 131 ? 13.673 0.386 1.222 1.00 91.25 131 PRO A C 1
ATOM 1038 O O . PRO A 1 131 ? 14.632 -0.134 1.795 1.00 91.25 131 PRO A O 1
ATOM 1041 N N . VAL A 1 132 ? 13.150 -0.124 0.114 1.00 90.06 132 VAL A N 1
ATOM 1042 C CA . VAL A 1 132 ? 13.566 -1.375 -0.514 1.00 90.06 132 VAL A CA 1
ATOM 1043 C C . VAL A 1 132 ? 14.333 -1.073 -1.791 1.00 90.06 132 VAL A C 1
ATOM 1045 O O . VAL A 1 132 ? 13.824 -0.460 -2.737 1.00 90.06 132 VAL A O 1
ATOM 1048 N N . PHE A 1 133 ? 15.565 -1.572 -1.830 1.00 92.12 133 PHE A N 1
ATOM 1049 C CA . PHE A 1 133 ? 16.431 -1.502 -2.998 1.00 92.12 133 PHE A CA 1
ATOM 1050 C C . PHE A 1 133 ? 16.364 -2.780 -3.819 1.00 92.12 133 PHE A C 1
ATOM 1052 O O . PHE A 1 133 ? 16.307 -3.894 -3.292 1.00 92.12 133 PHE A O 1
ATOM 1059 N N . LEU A 1 134 ? 16.406 -2.601 -5.133 1.00 91.94 134 LEU A N 1
ATOM 1060 C CA . LEU A 1 134 ? 16.472 -3.691 -6.087 1.00 91.94 134 LEU A CA 1
ATOM 1061 C C . LEU A 1 134 ? 17.917 -4.188 -6.184 1.00 91.94 134 LEU A C 1
ATOM 1063 O O . LEU A 1 134 ? 18.870 -3.403 -6.183 1.00 91.94 134 LEU A O 1
ATOM 1067 N N . LYS A 1 135 ? 18.084 -5.507 -6.268 1.00 93.81 135 LYS A N 1
ATOM 1068 C CA . LYS A 1 135 ? 19.382 -6.138 -6.529 1.00 93.81 135 LYS A CA 1
ATOM 1069 C C . LYS A 1 135 ? 19.621 -6.203 -8.035 1.00 93.81 135 LYS A C 1
ATOM 1071 O O . LYS A 1 135 ? 18.681 -6.419 -8.789 1.00 93.81 135 LYS A O 1
ATOM 1076 N N . GLY A 1 136 ? 20.877 -6.062 -8.452 1.00 93.44 136 GLY A N 1
ATOM 1077 C CA . GLY A 1 136 ? 21.272 -6.230 -9.855 1.00 93.44 136 GLY A CA 1
ATOM 1078 C C . GLY A 1 136 ? 20.900 -5.073 -10.786 1.00 93.44 136 GLY A C 1
ATOM 1079 O O . GLY A 1 136 ? 21.139 -5.186 -11.978 1.00 93.44 136 GLY A O 1
ATOM 1080 N N . VAL A 1 137 ? 20.359 -3.968 -10.266 1.00 94.50 137 VAL A N 1
ATOM 1081 C CA . VAL A 1 137 ? 20.078 -2.758 -11.055 1.00 94.50 137 VAL A CA 1
ATOM 1082 C C . VAL A 1 137 ? 21.231 -1.761 -10.968 1.00 94.50 137 VAL A C 1
ATOM 1084 O O . VAL A 1 137 ? 21.987 -1.756 -9.991 1.00 94.50 137 VAL A O 1
ATOM 1087 N N . GLY A 1 138 ? 21.337 -0.879 -11.962 1.00 95.12 138 GLY A N 1
ATOM 1088 C CA . GLY A 1 138 ? 22.276 0.240 -11.918 1.00 95.12 138 GLY A CA 1
ATOM 1089 C C . GLY A 1 138 ? 21.983 1.217 -10.763 1.00 95.12 138 GLY A C 1
ATOM 1090 O O . GLY A 1 138 ? 20.835 1.330 -10.311 1.00 95.12 138 GLY A O 1
ATOM 1091 N N . PRO A 1 139 ? 23.006 1.920 -10.243 1.00 94.75 139 PRO A N 1
ATOM 1092 C CA . PRO A 1 139 ? 22.897 2.723 -9.025 1.00 94.75 139 PRO A CA 1
ATOM 1093 C C . PRO A 1 139 ? 21.845 3.836 -9.115 1.00 94.75 139 PRO A C 1
ATOM 1095 O O . PRO A 1 139 ? 21.170 4.104 -8.117 1.00 94.75 139 PRO A O 1
ATOM 1098 N N . SER A 1 140 ? 21.635 4.432 -10.295 1.00 92.50 140 SER A N 1
ATOM 1099 C CA . SER A 1 140 ? 20.664 5.525 -10.451 1.00 92.50 140 SER A CA 1
ATOM 1100 C C . SER A 1 140 ? 19.210 5.077 -10.244 1.00 92.50 140 SER A C 1
ATOM 1102 O O . SER A 1 140 ? 18.363 5.888 -9.866 1.00 92.50 140 SER A O 1
ATOM 1104 N N . ILE A 1 141 ? 18.908 3.782 -10.413 1.00 91.81 141 ILE A N 1
ATOM 1105 C CA . ILE A 1 141 ? 17.572 3.225 -10.158 1.00 91.81 141 ILE A CA 1
ATOM 1106 C C . ILE A 1 141 ? 17.255 3.255 -8.664 1.00 91.81 141 ILE A C 1
ATOM 1108 O O . ILE A 1 141 ? 16.218 3.783 -8.262 1.00 91.81 141 ILE A O 1
ATOM 1112 N N . ASN A 1 142 ? 18.156 2.731 -7.829 1.00 92.88 142 ASN A N 1
ATOM 1113 C CA . ASN A 1 142 ? 17.964 2.737 -6.377 1.00 92.88 142 ASN A CA 1
ATOM 1114 C C . ASN A 1 142 ? 18.065 4.148 -5.791 1.00 92.88 142 ASN A C 1
ATOM 1116 O O . ASN A 1 142 ? 17.343 4.460 -4.847 1.00 92.88 142 ASN A O 1
ATOM 1120 N N . GLU A 1 143 ? 18.886 5.023 -6.377 1.00 92.19 143 GLU A N 1
ATOM 1121 C CA . GLU A 1 143 ? 18.907 6.438 -6.007 1.00 92.19 143 GLU A CA 1
ATOM 1122 C C . GLU A 1 143 ? 17.546 7.099 -6.255 1.00 92.19 143 GLU A C 1
ATOM 1124 O O . GLU A 1 143 ? 16.993 7.714 -5.344 1.00 92.19 143 GLU A O 1
ATOM 1129 N N . LYS A 1 144 ? 16.952 6.925 -7.444 1.00 87.75 144 LYS A N 1
ATOM 1130 C CA . LYS A 1 144 ? 15.626 7.480 -7.761 1.00 87.75 144 LYS A CA 1
ATOM 1131 C C . LYS A 1 144 ? 14.542 6.960 -6.814 1.00 87.75 144 LYS A C 1
ATOM 1133 O O . LYS A 1 144 ? 13.709 7.751 -6.376 1.00 87.75 144 LYS A O 1
ATOM 1138 N N . ARG A 1 145 ? 14.570 5.664 -6.474 1.00 89.38 145 ARG A N 1
ATOM 1139 C CA . ARG A 1 145 ? 13.669 5.054 -5.475 1.00 89.38 145 ARG A CA 1
ATOM 1140 C C . ARG A 1 145 ? 13.822 5.738 -4.115 1.00 89.38 145 ARG A C 1
ATOM 1142 O O . ARG A 1 145 ? 12.880 6.351 -3.627 1.00 89.38 145 ARG A O 1
ATOM 1149 N N . LEU A 1 146 ? 15.045 5.794 -3.581 1.00 90.44 146 LEU A N 1
ATOM 1150 C CA . LEU A 1 146 ? 15.317 6.454 -2.300 1.00 90.44 146 LEU A CA 1
ATOM 1151 C C . LEU A 1 146 ? 14.831 7.912 -2.270 1.00 90.44 146 LEU A C 1
ATOM 1153 O O . LEU A 1 146 ? 14.188 8.323 -1.307 1.00 90.44 146 LEU A O 1
ATOM 1157 N N . ARG A 1 147 ? 15.088 8.689 -3.330 1.00 89.38 147 ARG A N 1
ATOM 1158 C CA . ARG A 1 147 ? 14.642 10.090 -3.410 1.00 89.38 147 ARG A CA 1
ATOM 1159 C C . ARG A 1 147 ? 13.121 10.214 -3.484 1.00 89.38 147 ARG A C 1
ATOM 1161 O O . ARG A 1 147 ? 12.570 11.155 -2.921 1.00 89.38 147 ARG A O 1
ATOM 1168 N N . ALA A 1 148 ? 12.437 9.278 -4.144 1.00 83.88 148 ALA A N 1
ATOM 1169 C CA . ALA A 1 148 ? 10.976 9.224 -4.151 1.00 83.88 148 ALA A CA 1
ATOM 1170 C C . ALA A 1 148 ? 10.424 8.948 -2.745 1.00 83.88 148 ALA A C 1
ATOM 1172 O O . ALA A 1 148 ? 9.523 9.657 -2.291 1.00 83.88 148 ALA A O 1
ATOM 1173 N N . HIS A 1 149 ? 11.017 7.981 -2.038 1.00 87.31 149 HIS A N 1
ATOM 1174 C CA . HIS A 1 149 ? 10.664 7.671 -0.659 1.00 87.31 149 HIS A CA 1
ATOM 1175 C C . HIS A 1 149 ? 10.852 8.883 0.261 1.00 87.31 149 HIS A C 1
ATOM 1177 O O . HIS A 1 149 ? 9.920 9.285 0.951 1.00 87.31 149 HIS A O 1
ATOM 1183 N N . GLU A 1 150 ? 12.023 9.521 0.242 1.00 88.44 150 GLU A N 1
ATOM 1184 C CA . GLU A 1 150 ? 12.302 10.709 1.058 1.00 88.44 150 GLU A CA 1
ATOM 1185 C C . GLU A 1 150 ? 11.342 11.867 0.756 1.00 88.44 150 GLU A C 1
ATOM 1187 O O . GLU A 1 150 ? 10.916 12.565 1.675 1.00 88.44 150 GLU A O 1
ATOM 1192 N N . ALA A 1 151 ? 10.979 12.066 -0.516 1.00 85.12 151 ALA A N 1
ATOM 1193 C CA . ALA A 1 151 ? 10.124 13.169 -0.941 1.00 85.12 151 ALA A CA 1
ATOM 1194 C C . ALA A 1 151 ? 8.677 13.063 -0.431 1.00 85.12 151 ALA A C 1
ATOM 1196 O O . ALA A 1 151 ? 8.023 14.096 -0.261 1.00 85.12 151 ALA A O 1
ATOM 1197 N N . PHE A 1 152 ? 8.170 11.850 -0.179 1.00 83.38 152 PHE A N 1
ATOM 1198 C CA . PHE A 1 152 ? 6.793 11.640 0.285 1.00 83.38 152 PHE A CA 1
ATOM 1199 C C . PHE A 1 152 ? 6.699 11.128 1.729 1.00 83.38 152 PHE A C 1
ATOM 1201 O O . PHE A 1 152 ? 5.838 11.594 2.474 1.00 83.38 152 PHE A O 1
ATOM 1208 N N . TYR A 1 153 ? 7.606 10.244 2.147 1.00 85.31 153 TYR A N 1
ATOM 1209 C CA . TYR A 1 153 ? 7.543 9.546 3.433 1.00 85.31 153 TYR A CA 1
ATOM 1210 C C . TYR A 1 153 ? 8.570 10.008 4.480 1.00 85.31 153 TYR A C 1
ATOM 1212 O O . TYR A 1 153 ? 8.482 9.609 5.642 1.00 85.31 153 TYR A O 1
ATOM 1220 N N . GLY A 1 154 ? 9.524 10.867 4.116 1.00 79.25 154 GLY A N 1
ATOM 1221 C CA . GLY A 1 154 ? 10.472 11.440 5.075 1.00 79.25 154 GLY A CA 1
ATOM 1222 C C . GLY A 1 154 ? 9.812 12.311 6.171 1.00 79.25 154 GLY A C 1
ATOM 1223 O O . GLY A 1 154 ? 8.689 12.786 6.005 1.00 79.25 154 GLY A O 1
ATOM 1224 N N . PRO A 1 155 ? 10.508 12.605 7.287 1.00 73.94 155 PRO A N 1
ATOM 1225 C CA . PRO A 1 155 ? 9.9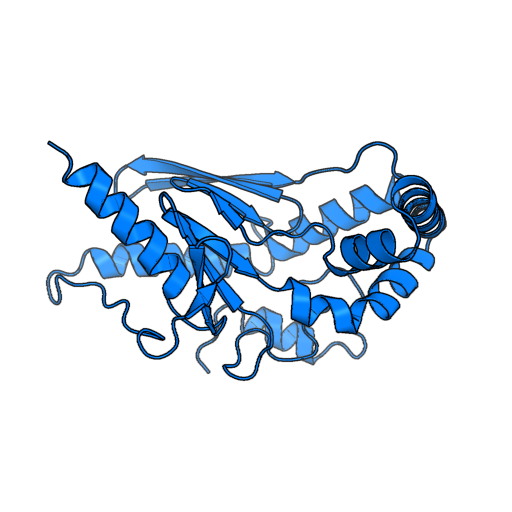51 13.396 8.398 1.00 73.94 155 PRO A CA 1
ATOM 1226 C C . PRO A 1 155 ? 9.502 14.822 8.032 1.00 73.94 155 PRO A C 1
ATOM 1228 O O . PRO A 1 155 ? 8.625 15.379 8.682 1.00 73.94 155 PRO A O 1
ATOM 1231 N N . ALA A 1 156 ? 10.100 15.415 6.995 1.00 80.06 156 ALA A N 1
ATOM 1232 C CA . ALA A 1 156 ? 9.750 16.737 6.459 1.00 80.06 156 ALA A CA 1
ATOM 1233 C C . ALA A 1 156 ? 9.161 16.649 5.037 1.00 80.06 156 ALA A C 1
ATOM 1235 O O . ALA A 1 156 ? 9.288 17.580 4.241 1.00 80.06 156 ALA A O 1
ATOM 1236 N N . ALA A 1 157 ? 8.599 15.493 4.691 1.00 82.81 157 ALA A N 1
ATOM 1237 C CA . ALA A 1 157 ? 8.149 15.183 3.346 1.00 82.81 157 ALA A CA 1
ATOM 1238 C C . ALA A 1 157 ? 6.731 15.677 3.057 1.00 82.81 157 ALA A C 1
ATOM 1240 O O . ALA A 1 157 ? 6.048 16.233 3.912 1.00 82.81 157 ALA A O 1
ATOM 1241 N N . ALA A 1 158 ? 6.290 15.462 1.820 1.00 77.44 158 ALA A N 1
ATOM 1242 C CA . ALA A 1 158 ? 4.981 15.895 1.356 1.00 77.44 158 ALA A CA 1
ATOM 1243 C C . ALA A 1 158 ? 3.812 15.135 2.011 1.00 77.44 158 ALA A C 1
ATOM 1245 O O . ALA A 1 158 ? 2.766 15.739 2.219 1.00 77.44 158 ALA A O 1
ATOM 1246 N N . GLY A 1 159 ? 3.979 13.839 2.302 1.00 82.38 159 GLY A N 1
ATOM 1247 C CA . GLY A 1 159 ? 2.900 12.964 2.764 1.00 82.38 159 GLY A CA 1
ATOM 1248 C C . GLY A 1 159 ? 2.917 12.689 4.267 1.00 82.38 159 GLY A C 1
ATOM 1249 O O . GLY A 1 159 ? 1.929 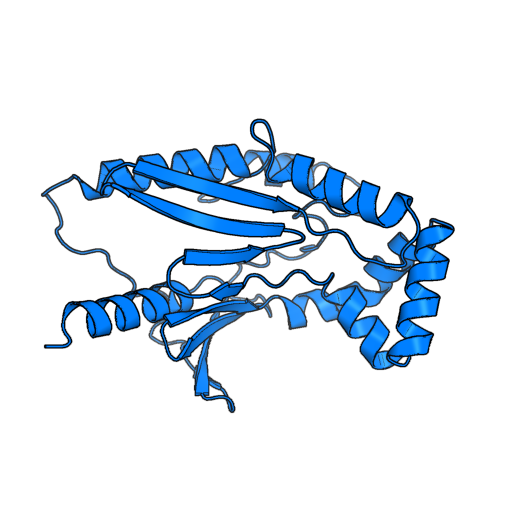12.929 4.954 1.00 82.38 159 GLY A O 1
ATOM 1250 N N . SER A 1 160 ? 4.046 12.222 4.806 1.00 85.06 160 SER A N 1
ATOM 1251 C CA . SER A 1 160 ? 4.125 11.774 6.209 1.00 85.06 160 SER A CA 1
ATOM 1252 C C . SER A 1 160 ? 3.577 12.758 7.258 1.00 85.06 160 SER A C 1
ATOM 1254 O O . SER A 1 160 ? 2.891 12.293 8.168 1.00 85.06 160 SER A O 1
ATOM 1256 N N . PRO A 1 161 ? 3.816 14.085 7.178 1.00 86.75 161 PRO A N 1
ATOM 1257 C CA . PRO A 1 161 ? 3.248 15.026 8.147 1.00 86.75 161 PRO A CA 1
ATOM 1258 C C . PRO A 1 161 ? 1.715 15.097 8.114 1.00 86.75 161 PRO A C 1
ATOM 1260 O O . PRO A 1 161 ? 1.082 15.188 9.165 1.00 86.75 161 PRO A O 1
ATOM 1263 N N . ASP A 1 162 ? 1.120 15.030 6.922 1.00 87.19 162 ASP A N 1
ATOM 1264 C CA . ASP A 1 162 ? -0.332 15.048 6.740 1.00 87.19 162 ASP A CA 1
ATOM 1265 C C . ASP A 1 162 ? -0.961 13.753 7.285 1.00 87.19 162 ASP A C 1
ATOM 1267 O O . ASP A 1 162 ? -1.971 13.809 7.990 1.00 87.19 162 ASP A O 1
ATOM 1271 N N . ASP A 1 163 ? -0.336 12.597 7.030 1.00 87.50 163 ASP A N 1
ATOM 1272 C CA . ASP A 1 163 ? -0.775 11.308 7.581 1.00 87.50 163 ASP A CA 1
ATOM 1273 C C . ASP A 1 163 ? -0.678 11.294 9.119 1.00 87.50 163 ASP A C 1
ATOM 1275 O O . ASP A 1 163 ? -1.631 10.904 9.798 1.00 87.50 163 ASP A O 1
ATOM 1279 N N . ALA A 1 164 ? 0.440 11.771 9.683 1.00 88.69 164 ALA A N 1
ATOM 1280 C CA . ALA A 1 164 ? 0.653 11.830 11.129 1.00 88.69 164 ALA A CA 1
ATOM 1281 C C . ALA A 1 164 ? -0.402 12.698 11.834 1.00 88.69 164 ALA A C 1
ATOM 1283 O O . ALA A 1 164 ? -0.981 12.278 12.836 1.00 88.69 164 ALA A O 1
ATOM 1284 N N . GLU A 1 165 ? -0.722 13.873 11.285 1.00 91.19 165 GLU A N 1
ATOM 1285 C CA . GLU A 1 165 ? -1.757 14.746 11.848 1.00 91.19 165 GLU A CA 1
ATOM 1286 C C . GLU A 1 165 ? -3.148 14.093 11.801 1.00 91.19 165 GLU A C 1
ATOM 1288 O O . GLU A 1 165 ? -3.943 14.254 12.732 1.00 91.19 165 GLU A O 1
ATOM 1293 N N . ILE A 1 166 ? -3.463 13.334 10.746 1.00 91.12 166 ILE A N 1
ATOM 1294 C CA . ILE A 1 166 ? -4.725 12.589 10.660 1.00 91.12 166 ILE A CA 1
ATOM 1295 C C . ILE A 1 166 ? -4.780 11.469 11.699 1.00 91.12 166 ILE A C 1
ATOM 1297 O O . ILE A 1 166 ? -5.822 11.308 12.342 1.00 91.12 166 ILE A O 1
ATOM 1301 N N . PHE A 1 167 ? -3.688 10.736 11.919 1.00 91.44 167 PHE A N 1
ATOM 1302 C CA . PHE A 1 167 ? -3.635 9.701 12.953 1.00 91.44 167 PHE A CA 1
ATOM 1303 C C . PHE A 1 167 ? -3.821 10.292 14.354 1.00 91.44 167 PHE A C 1
ATOM 1305 O O . PHE A 1 167 ? -4.703 9.844 15.086 1.00 91.44 167 PHE A O 1
ATOM 1312 N N . GLU A 1 168 ? -3.102 11.363 14.690 1.00 93.31 168 GLU A N 1
ATOM 1313 C CA . GLU A 1 168 ? -3.210 12.043 15.989 1.00 93.31 168 GLU A CA 1
ATOM 1314 C C . GLU A 1 168 ? -4.596 12.660 16.225 1.00 93.31 168 GLU A C 1
ATOM 1316 O O . GLU A 1 168 ? -5.146 12.635 17.332 1.00 93.31 168 GLU A O 1
ATOM 1321 N N . ARG A 1 169 ? -5.219 13.223 15.183 1.00 93.81 169 ARG A N 1
ATOM 1322 C CA . ARG A 1 169 ? -6.608 13.703 15.268 1.00 93.81 169 ARG A CA 1
ATOM 1323 C C . ARG A 1 169 ? -7.598 12.568 15.457 1.00 93.81 169 ARG A C 1
ATOM 1325 O O . ARG A 1 169 ? -8.512 12.715 16.265 1.00 93.81 169 ARG A O 1
ATOM 1332 N N . THR A 1 170 ? -7.420 11.466 14.735 1.00 92.69 170 THR A N 1
ATOM 1333 C CA . THR A 1 170 ? -8.281 10.287 14.864 1.00 92.69 170 THR A CA 1
ATOM 1334 C C . THR A 1 170 ? -8.183 9.720 16.275 1.00 92.69 170 THR A C 1
ATOM 1336 O O . THR A 1 170 ? -9.213 9.539 16.915 1.00 92.69 170 THR A O 1
ATOM 1339 N N . GLN A 1 171 ? -6.968 9.558 16.810 1.00 92.44 171 GLN A N 1
ATOM 1340 C CA . GLN A 1 171 ? -6.741 9.093 18.177 1.00 92.44 171 GLN A CA 1
ATOM 1341 C C . GLN A 1 171 ? -7.437 9.987 19.206 1.00 92.44 171 GLN A C 1
ATOM 1343 O O . GLN A 1 171 ? -8.172 9.493 20.055 1.00 92.44 171 GLN A O 1
ATOM 1348 N N . ARG A 1 172 ? -7.270 11.313 19.110 1.00 92.44 172 ARG A N 1
ATOM 1349 C CA . ARG A 1 172 ? -7.961 12.254 20.007 1.00 92.44 172 ARG A CA 1
ATOM 1350 C C . ARG A 1 172 ? -9.481 12.184 19.879 1.00 92.44 172 ARG A C 1
ATOM 1352 O O . ARG A 1 172 ? -10.170 12.291 20.887 1.00 92.44 172 ARG A O 1
ATOM 1359 N N . GLY A 1 173 ? -10.001 12.019 18.663 1.00 91.75 173 GLY A N 1
ATOM 1360 C CA . GLY A 1 173 ? -11.435 11.879 18.413 1.00 91.75 173 GLY A CA 1
ATOM 1361 C C . GLY A 1 173 ? -12.023 10.609 19.029 1.00 91.75 173 GLY A C 1
ATOM 1362 O O . GLY A 1 173 ? -13.108 10.660 19.596 1.00 91.75 173 GLY A O 1
ATOM 1363 N N . LEU A 1 174 ? -11.281 9.499 18.988 1.00 90.94 174 LEU A N 1
ATOM 1364 C CA . LEU A 1 174 ? -11.688 8.215 19.572 1.00 90.94 174 LEU A CA 1
ATOM 1365 C C . LEU A 1 174 ? -11.733 8.217 21.111 1.00 90.94 174 LEU A C 1
ATOM 1367 O O . LEU A 1 174 ? -12.283 7.290 21.694 1.00 90.94 174 LEU A O 1
ATOM 1371 N N . LEU A 1 175 ? -11.191 9.248 21.771 1.00 90.38 175 LEU A N 1
ATOM 1372 C CA . LEU A 1 175 ? -11.317 9.443 23.222 1.00 90.38 175 LEU A CA 1
ATOM 1373 C C . LEU A 1 175 ? -12.634 10.127 23.630 1.00 90.38 175 LEU A C 1
ATOM 1375 O O . LEU A 1 175 ? -12.862 10.339 24.819 1.00 90.38 175 LEU A O 1
ATOM 1379 N N . ALA A 1 176 ? -13.473 10.538 22.675 1.00 89.44 176 ALA A N 1
ATOM 1380 C CA . ALA A 1 176 ? -14.751 11.170 22.973 1.00 89.44 176 ALA A CA 1
ATOM 1381 C C . ALA A 1 176 ? -15.831 10.128 23.314 1.00 89.44 176 ALA A C 1
ATOM 1383 O O . ALA A 1 176 ? -16.072 9.202 22.547 1.00 89.44 176 ALA A O 1
ATOM 1384 N N . ASP A 1 177 ? -16.567 10.350 24.405 1.00 87.62 177 ASP A N 1
ATOM 1385 C CA . ASP A 1 177 ? -17.636 9.445 24.864 1.00 87.62 177 ASP A CA 1
ATOM 1386 C C . ASP A 1 177 ? -19.011 9.709 24.211 1.00 87.62 177 ASP A C 1
ATOM 1388 O O . ASP A 1 177 ? -20.014 9.099 24.582 1.00 87.62 177 ASP A O 1
ATOM 1392 N N . SER A 1 178 ? -19.107 10.651 23.265 1.00 90.06 178 SER A N 1
ATOM 1393 C CA . SER A 1 178 ? -20.397 11.072 22.696 1.00 90.06 178 SER A CA 1
ATOM 1394 C C . SER A 1 178 ? -21.011 10.068 21.720 1.00 90.06 178 SER A C 1
ATOM 1396 O O . SER A 1 178 ? -22.231 10.030 21.587 1.00 90.06 178 SER A O 1
ATOM 1398 N N . GLU A 1 179 ? -20.184 9.293 21.017 1.00 87.75 179 GLU A N 1
ATOM 1399 C CA . GLU A 1 179 ? -20.613 8.282 20.048 1.00 87.75 179 GLU A CA 1
ATOM 1400 C C . GLU A 1 179 ? -19.682 7.066 20.165 1.00 87.75 179 GLU A C 1
ATOM 1402 O O . GLU A 1 179 ? -18.512 7.168 19.797 1.00 87.75 179 GLU A O 1
ATOM 1407 N N . PRO A 1 180 ? -20.157 5.924 20.695 1.00 86.19 180 PRO A N 1
ATOM 1408 C CA . PRO A 1 180 ? -19.306 4.757 20.917 1.00 86.19 180 PRO A CA 1
ATOM 1409 C C . PRO A 1 180 ? -18.960 3.982 19.634 1.00 86.19 180 PRO A C 1
ATOM 1411 O O . PRO A 1 180 ? -18.164 3.043 19.696 1.00 86.19 180 PRO A O 1
ATOM 1414 N N . TRP A 1 181 ? -19.559 4.317 18.484 1.00 90.06 181 TRP A N 1
ATOM 1415 C CA . TRP A 1 181 ? -19.396 3.553 17.247 1.00 90.06 181 TRP A CA 1
ATOM 1416 C C . TRP A 1 181 ? -18.589 4.282 16.167 1.00 90.06 181 TRP A C 1
ATOM 1418 O O . TRP A 1 181 ? -18.840 5.436 15.832 1.00 90.06 181 TRP A O 1
ATOM 1428 N N . VAL A 1 182 ? -17.685 3.540 15.518 1.00 90.62 182 VAL A N 1
ATOM 1429 C CA . VAL A 1 182 ? -17.076 3.932 14.238 1.00 90.62 182 VAL A CA 1
ATOM 1430 C C . VAL A 1 182 ? -17.894 3.321 13.100 1.00 90.62 182 VAL A C 1
ATOM 1432 O O . VAL A 1 182 ? -17.960 2.099 12.956 1.00 90.62 182 VAL A O 1
ATOM 1435 N N . LEU A 1 183 ? -18.527 4.166 12.285 1.00 93.56 183 LEU A N 1
ATOM 1436 C CA . LEU A 1 183 ? -19.333 3.730 11.144 1.00 93.56 183 LEU A CA 1
ATOM 1437 C C . LEU A 1 183 ? -18.451 3.476 9.911 1.00 93.56 183 LEU A C 1
ATOM 1439 O O . LEU A 1 183 ? -17.820 4.400 9.412 1.00 93.56 183 LEU A O 1
ATOM 1443 N N . LEU A 1 184 ? -18.473 2.244 9.387 1.00 95.62 184 LEU A N 1
ATOM 1444 C CA . LEU A 1 184 ? -17.775 1.836 8.154 1.00 95.62 184 LEU A CA 1
ATOM 1445 C C . LEU A 1 184 ? -18.767 1.347 7.084 1.00 95.62 184 LEU A C 1
ATOM 1447 O O . LEU A 1 184 ? -18.765 0.176 6.692 1.00 95.62 184 LEU A O 1
ATOM 1451 N N . ALA A 1 185 ? -19.682 2.223 6.665 1.00 95.75 185 ALA A N 1
ATOM 1452 C CA . ALA A 1 185 ? -20.814 1.869 5.804 1.00 95.75 185 ALA A CA 1
ATOM 1453 C C . ALA A 1 185 ? -20.613 2.195 4.316 1.00 95.75 185 ALA A C 1
ATOM 1455 O O . ALA A 1 185 ? -21.439 1.808 3.484 1.00 95.75 185 ALA A O 1
ATOM 1456 N N . ARG A 1 186 ? -19.543 2.906 3.948 1.00 94.62 186 ARG A N 1
ATOM 1457 C CA . ARG A 1 186 ? -19.356 3.351 2.566 1.00 94.62 186 ARG A CA 1
ATOM 1458 C C . ARG A 1 186 ? -19.019 2.171 1.658 1.00 94.62 186 ARG A C 1
ATOM 1460 O O . ARG A 1 186 ? -18.093 1.403 1.935 1.00 94.62 186 ARG A O 1
ATOM 1467 N N . GLY A 1 187 ? -19.805 2.019 0.594 1.00 94.06 187 GLY A N 1
ATOM 1468 C CA . GLY A 1 187 ? -19.625 0.971 -0.409 1.00 94.06 187 GLY A CA 1
ATOM 1469 C C . GLY A 1 187 ? -20.269 -0.376 -0.101 1.00 94.06 187 GLY A C 1
ATOM 1470 O O . GLY A 1 187 ? -20.102 -1.289 -0.898 1.00 94.06 187 GLY A O 1
ATOM 1471 N N . LEU A 1 188 ? -21.026 -0.529 0.995 1.00 95.06 188 LEU A N 1
ATOM 1472 C 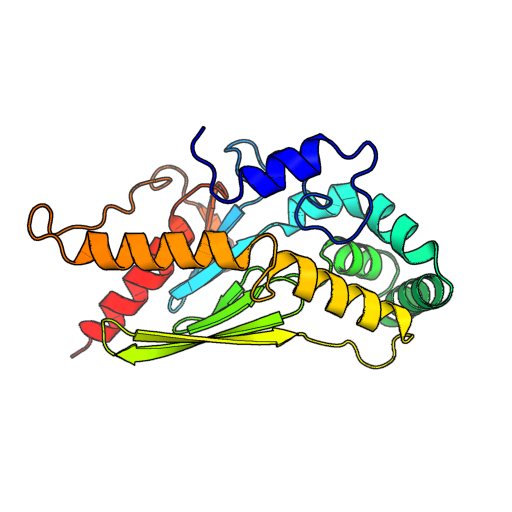CA . LEU A 1 188 ? -21.669 -1.812 1.338 1.00 95.06 188 LEU A CA 1
ATOM 1473 C C . LEU A 1 188 ? -22.555 -2.370 0.212 1.00 95.06 188 LEU A C 1
ATOM 1475 O O . LEU A 1 188 ? -22.638 -3.573 0.013 1.00 95.06 188 LEU A O 1
ATOM 1479 N N . ASN A 1 189 ? -23.210 -1.493 -0.546 1.00 95.38 189 ASN A N 1
ATOM 1480 C CA . ASN A 1 189 ? -24.058 -1.864 -1.678 1.00 95.38 189 ASN A CA 1
ATOM 1481 C C . ASN A 1 189 ? -23.288 -2.051 -2.999 1.00 95.38 189 ASN A C 1
ATOM 1483 O O . ASN A 1 189 ? -23.917 -2.253 -4.036 1.00 95.38 189 ASN A O 1
ATOM 1487 N N . ARG A 1 190 ? -21.958 -1.913 -2.981 1.00 94.25 190 ARG A N 1
ATOM 1488 C CA . ARG A 1 190 ? -21.071 -2.016 -4.149 1.00 94.25 190 ARG A CA 1
ATOM 1489 C C . ARG A 1 190 ? -20.070 -3.166 -4.058 1.00 94.25 190 ARG A C 1
ATOM 1491 O O . ARG A 1 190 ? -19.353 -3.395 -5.029 1.00 94.25 190 ARG A O 1
ATOM 1498 N N . GLU A 1 191 ? -20.014 -3.861 -2.924 1.00 96.00 191 GLU A N 1
ATOM 1499 C CA . GLU A 1 191 ? -19.116 -4.994 -2.723 1.00 96.00 191 GLU A CA 1
ATOM 1500 C C . GLU A 1 191 ? -19.444 -6.153 -3.674 1.00 96.00 191 GLU A C 1
ATOM 1502 O O . GLU A 1 191 ? -20.605 -6.513 -3.878 1.00 96.00 191 GLU A O 1
ATOM 1507 N N . GLN A 1 192 ? -18.398 -6.743 -4.246 1.00 96.38 192 GLN A N 1
ATOM 1508 C CA . GLN A 1 192 ? -18.462 -7.907 -5.124 1.00 96.38 192 GLN A CA 1
ATOM 1509 C C . GLN A 1 192 ? -17.402 -8.917 -4.695 1.00 96.38 192 GLN A C 1
ATOM 1511 O O . GLN A 1 192 ? -16.278 -8.534 -4.381 1.00 96.38 192 GLN A O 1
ATOM 1516 N N . VAL A 1 193 ? -17.751 -10.200 -4.684 1.00 96.75 193 VAL A N 1
ATOM 1517 C CA . VAL A 1 193 ? -16.794 -11.279 -4.408 1.00 96.75 193 VAL A CA 1
ATOM 1518 C C . VAL A 1 193 ? -16.118 -11.670 -5.719 1.00 96.75 193 VAL A C 1
ATOM 1520 O O . VAL A 1 193 ? -16.808 -11.986 -6.686 1.00 96.75 193 VAL A O 1
ATOM 1523 N N . ASP A 1 194 ? -14.791 -11.613 -5.745 1.00 94.44 194 ASP A N 1
ATOM 1524 C CA . ASP A 1 194 ? -13.956 -12.004 -6.882 1.00 94.44 194 ASP A CA 1
ATOM 1525 C C . ASP A 1 194 ? -13.704 -13.527 -6.883 1.00 94.44 194 ASP A C 1
ATOM 1527 O O . ASP A 1 194 ? -13.999 -14.227 -5.909 1.00 94.44 194 ASP A O 1
ATOM 1531 N N . GLU A 1 195 ? -13.153 -14.061 -7.974 1.00 94.19 195 GLU A N 1
ATOM 1532 C CA . GLU A 1 195 ? -12.920 -15.505 -8.159 1.00 94.19 195 GLU A CA 1
ATOM 1533 C C . GLU A 1 195 ? -11.994 -16.112 -7.092 1.00 94.19 195 GLU A C 1
ATOM 1535 O O . GLU A 1 195 ? -12.145 -17.275 -6.714 1.00 94.19 195 GLU A O 1
ATOM 1540 N N . ASP A 1 196 ? -11.059 -15.316 -6.570 1.00 92.19 196 ASP A N 1
ATOM 1541 C CA . ASP A 1 196 ? -10.129 -15.698 -5.501 1.00 92.19 196 ASP A CA 1
ATOM 1542 C C . ASP A 1 196 ? -10.741 -15.614 -4.087 1.00 92.19 196 ASP A C 1
ATOM 1544 O O . ASP A 1 196 ? -10.064 -15.888 -3.092 1.00 92.19 196 ASP A O 1
ATOM 1548 N N . GLY A 1 197 ? -12.022 -15.243 -3.984 1.00 94.12 197 GLY A N 1
ATOM 1549 C CA . GLY A 1 197 ? -12.749 -15.066 -2.730 1.00 94.12 197 GLY A CA 1
ATOM 1550 C C . GLY A 1 197 ? -12.512 -13.719 -2.042 1.00 94.12 197 GLY A C 1
ATOM 1551 O O . GLY A 1 197 ? -13.058 -13.499 -0.958 1.00 94.12 197 GLY A O 1
ATOM 1552 N N . SER A 1 198 ? -11.723 -12.812 -2.630 1.00 96.00 198 SER A N 1
ATOM 1553 C CA . SER A 1 198 ? -11.578 -11.447 -2.121 1.00 96.00 198 SER A CA 1
ATOM 1554 C C . SER A 1 198 ? -12.850 -10.626 -2.352 1.00 96.00 198 SER A C 1
ATOM 1556 O O . SER A 1 198 ? -13.560 -10.795 -3.340 1.00 96.00 198 SER A O 1
ATOM 1558 N N . VAL A 1 199 ? -13.158 -9.720 -1.424 1.00 97.44 199 VAL A N 1
ATOM 1559 C CA . VAL A 1 199 ? -14.258 -8.759 -1.563 1.00 97.44 199 VAL A CA 1
ATOM 1560 C C . VAL A 1 199 ? -13.699 -7.475 -2.146 1.00 97.44 199 VAL A C 1
ATOM 1562 O O . VAL A 1 199 ? -12.774 -6.888 -1.589 1.00 97.44 199 VAL A O 1
ATOM 1565 N N . THR A 1 200 ? -14.267 -7.010 -3.248 1.00 96.38 200 THR A N 1
ATOM 1566 C CA . THR A 1 200 ? -13.803 -5.830 -3.973 1.00 96.38 200 THR A CA 1
ATOM 1567 C C . THR A 1 200 ? -14.888 -4.764 -4.053 1.00 96.38 200 THR A C 1
ATOM 1569 O O . THR A 1 200 ? -16.075 -5.082 -4.063 1.00 96.38 200 THR A O 1
ATOM 1572 N N . ALA A 1 201 ? -14.503 -3.489 -4.075 1.00 94.94 201 ALA A N 1
ATOM 1573 C CA . ALA A 1 201 ? -15.426 -2.370 -4.281 1.00 94.94 201 ALA A CA 1
ATOM 1574 C C . ALA A 1 201 ? -14.702 -1.179 -4.928 1.00 94.94 201 ALA A C 1
ATOM 1576 O O . ALA A 1 201 ? -13.531 -1.286 -5.316 1.00 94.94 201 ALA A O 1
ATOM 1577 N N . CYS A 1 202 ? -15.375 -0.027 -5.043 1.00 92.38 202 CYS A N 1
ATOM 1578 C CA . CYS A 1 202 ? -14.713 1.193 -5.496 1.00 92.38 202 CYS A CA 1
ATOM 1579 C C . CYS A 1 202 ? -13.522 1.494 -4.578 1.00 92.38 202 CYS A C 1
ATOM 1581 O O . CYS A 1 202 ? -13.557 1.250 -3.375 1.00 92.38 202 CYS A O 1
ATOM 1583 N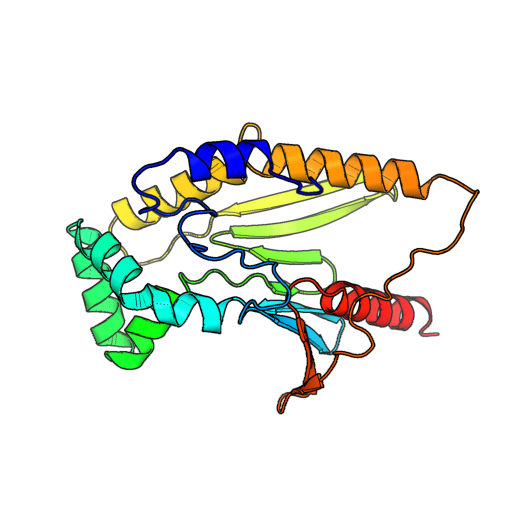 N . ILE A 1 203 ? -12.451 2.031 -5.146 1.00 89.06 203 ILE A N 1
ATOM 1584 C CA . ILE A 1 203 ? -11.246 2.450 -4.418 1.00 89.06 203 ILE A CA 1
ATOM 1585 C C . ILE A 1 203 ? -11.517 3.442 -3.285 1.00 89.06 203 ILE A C 1
ATOM 1587 O O . ILE A 1 203 ? -10.786 3.478 -2.300 1.00 89.06 203 ILE A O 1
ATOM 1591 N N . SER A 1 204 ? -12.577 4.239 -3.420 1.00 88.38 204 SER A N 1
ATOM 1592 C CA . SER A 1 204 ? -12.992 5.161 -2.382 1.00 88.38 204 SER A CA 1
ATOM 1593 C C . SER A 1 204 ? -13.568 4.400 -1.181 1.00 88.38 204 SER A C 1
ATOM 1595 O O . SER A 1 204 ? -13.421 4.896 -0.078 1.00 88.38 204 SER A O 1
ATOM 1597 N N . ASP A 1 205 ? -14.156 3.213 -1.341 1.00 93.62 205 ASP A N 1
ATOM 1598 C CA . ASP A 1 205 ? -14.958 2.517 -0.326 1.00 93.62 205 ASP A CA 1
ATOM 1599 C C . ASP A 1 205 ? -14.182 1.950 0.871 1.00 93.62 205 ASP A C 1
ATOM 1601 O O . ASP A 1 205 ? -12.964 1.802 0.864 1.00 93.62 205 ASP A O 1
ATOM 1605 N N . GLU A 1 206 ? -14.924 1.596 1.925 1.00 95.88 206 GLU A N 1
ATOM 1606 C CA . GLU A 1 206 ? -14.374 1.167 3.223 1.00 95.88 206 GLU A CA 1
ATOM 1607 C C . GLU A 1 206 ? -14.197 -0.358 3.352 1.00 95.88 206 GLU A C 1
ATOM 1609 O O . GLU A 1 206 ? -14.152 -0.913 4.453 1.00 95.88 206 GLU A O 1
ATOM 1614 N N . THR A 1 207 ? -14.115 -1.061 2.220 1.00 97.00 207 THR A N 1
ATOM 1615 C CA . THR A 1 207 ? -13.997 -2.527 2.166 1.00 97.00 207 THR A CA 1
ATOM 1616 C C . THR A 1 207 ? -12.718 -3.020 2.847 1.00 97.00 207 THR A C 1
ATOM 1618 O O . THR A 1 207 ? -12.739 -4.021 3.563 1.00 97.00 207 THR A O 1
ATOM 1621 N N . THR A 1 208 ? -11.604 -2.295 2.696 1.00 96.81 208 THR A N 1
ATOM 1622 C CA . THR A 1 208 ? -10.315 -2.659 3.311 1.00 96.81 208 THR A CA 1
ATOM 1623 C C . THR A 1 208 ? -10.330 -2.512 4.834 1.00 96.81 208 THR A C 1
ATOM 1625 O O . THR A 1 208 ? -9.775 -3.356 5.542 1.00 96.81 208 THR A O 1
ATOM 1628 N N . GLN A 1 209 ? -10.981 -1.470 5.361 1.00 96.88 209 GLN A N 1
ATOM 1629 C CA . GLN A 1 209 ? -11.158 -1.263 6.799 1.00 96.88 209 GLN A CA 1
ATOM 1630 C C . GLN A 1 209 ? -12.099 -2.320 7.376 1.00 96.88 209 GLN A C 1
ATOM 1632 O O . GLN A 1 209 ? -11.793 -2.910 8.412 1.00 96.88 209 GLN A O 1
ATOM 1637 N N . ARG A 1 210 ? -13.216 -2.615 6.692 1.00 97.25 210 ARG A N 1
ATOM 1638 C CA . ARG A 1 210 ? -14.141 -3.676 7.111 1.00 97.25 210 ARG A CA 1
ATOM 1639 C C . ARG A 1 210 ? -13.447 -5.034 7.201 1.00 97.25 210 ARG A C 1
ATOM 1641 O O . ARG A 1 210 ? -13.622 -5.707 8.213 1.00 97.25 210 ARG A O 1
ATOM 1648 N N . ALA A 1 211 ? -12.638 -5.413 6.209 1.00 97.19 211 ALA A N 1
ATOM 1649 C CA . ALA A 1 211 ? -11.906 -6.682 6.224 1.00 97.19 211 ALA A CA 1
ATOM 1650 C C . ALA A 1 211 ? -11.017 -6.822 7.474 1.00 97.19 211 ALA A C 1
ATOM 1652 O O . ALA A 1 211 ? -11.119 -7.809 8.205 1.00 97.19 211 ALA A O 1
ATOM 1653 N N . GLN A 1 212 ? -10.213 -5.797 7.773 1.00 97.31 212 GLN A N 1
ATOM 1654 C CA . GLN A 1 212 ? -9.337 -5.775 8.950 1.00 97.31 212 GLN A CA 1
ATOM 1655 C C . GLN A 1 212 ? -10.126 -5.813 10.267 1.00 97.31 212 GLN A C 1
ATOM 1657 O O . GLN A 1 212 ? -9.807 -6.599 11.158 1.00 97.31 212 GLN A O 1
ATOM 1662 N N . MET A 1 213 ? -11.182 -5.001 10.392 1.00 96.88 213 MET A N 1
ATOM 1663 C CA . MET A 1 213 ? -11.975 -4.915 11.625 1.00 96.88 213 MET A CA 1
ATOM 1664 C C . MET A 1 213 ? -12.771 -6.195 11.909 1.00 96.88 213 MET A C 1
ATOM 1666 O O . MET A 1 213 ? -12.935 -6.567 13.072 1.00 96.88 213 MET A O 1
ATOM 1670 N N . GLN A 1 214 ? -13.250 -6.890 10.872 1.00 95.94 214 GLN A N 1
ATOM 1671 C CA . GLN A 1 214 ? -13.928 -8.180 11.035 1.00 95.94 214 GLN A CA 1
ATOM 1672 C C . GLN A 1 214 ? -12.969 -9.261 11.537 1.00 95.94 214 GLN A C 1
ATOM 1674 O O . GLN A 1 214 ? -13.322 -9.999 12.458 1.00 95.94 214 GLN A O 1
ATOM 1679 N N . GLU A 1 215 ? -11.748 -9.327 10.997 1.00 97.75 215 GLU A N 1
ATOM 1680 C CA . GLU A 1 215 ? -10.747 -10.278 11.488 1.00 97.75 215 GLU A CA 1
ATOM 1681 C C . GLU A 1 215 ? -10.304 -9.948 12.913 1.00 97.75 215 GLU A C 1
ATOM 1683 O O . GLU A 1 215 ? -10.269 -10.832 13.770 1.00 97.75 215 GLU A O 1
ATOM 1688 N N . TRP A 1 216 ? -10.045 -8.670 13.202 1.00 96.94 216 TRP A N 1
ATOM 1689 C CA . TRP A 1 216 ? -9.745 -8.223 14.559 1.00 96.94 216 TRP A CA 1
ATOM 1690 C C . TRP A 1 216 ? -10.849 -8.644 15.535 1.00 96.94 216 TRP A C 1
ATOM 1692 O O . TRP A 1 216 ? -10.569 -9.267 16.557 1.00 96.94 216 TRP A O 1
ATOM 1702 N N . LYS A 1 217 ? -12.120 -8.400 15.192 1.00 96.62 217 LYS A N 1
ATOM 1703 C CA . LYS A 1 217 ? -13.264 -8.821 16.010 1.00 96.62 217 LYS A CA 1
ATOM 1704 C C . LYS A 1 217 ? -13.282 -10.335 16.208 1.00 96.62 217 LYS A C 1
ATOM 1706 O O . LYS A 1 217 ? -13.503 -10.791 17.330 1.00 96.62 217 LYS A O 1
ATOM 1711 N N . ARG A 1 218 ? -13.061 -11.118 15.149 1.00 97.62 218 ARG A N 1
ATOM 1712 C CA . ARG A 1 218 ? -13.018 -12.584 15.225 1.00 97.62 218 ARG A CA 1
ATOM 1713 C C . ARG A 1 218 ? -11.945 -13.045 16.210 1.00 97.62 218 ARG A C 1
ATOM 1715 O O . ARG A 1 218 ? -12.247 -13.852 17.080 1.00 97.62 218 ARG A O 1
ATOM 1722 N N . LEU A 1 219 ? -10.731 -12.507 16.114 1.00 97.62 219 LEU A N 1
ATOM 1723 C CA . LEU A 1 219 ? -9.616 -12.855 17.000 1.00 97.62 219 LEU A CA 1
ATOM 1724 C C . LEU A 1 219 ? -9.868 -12.434 18.450 1.00 97.62 219 LEU A C 1
ATOM 1726 O O . LEU A 1 219 ? -9.625 -13.216 19.362 1.00 97.62 219 LEU A O 1
ATOM 1730 N N . MET A 1 220 ? -10.415 -11.238 18.669 1.00 96.81 220 MET A N 1
ATOM 1731 C CA . MET A 1 220 ? -10.701 -10.721 20.012 1.00 96.81 220 MET A CA 1
ATOM 1732 C C . MET A 1 220 ? -11.883 -11.415 20.702 1.00 96.81 220 MET A C 1
ATOM 1734 O O . MET A 1 220 ? -12.041 -11.299 21.916 1.00 96.81 220 MET A O 1
ATOM 1738 N N . THR A 1 221 ? -12.735 -12.109 19.943 1.00 97.31 221 THR A N 1
ATOM 1739 C CA . THR A 1 221 ? -13.922 -12.809 20.468 1.00 97.31 221 THR A CA 1
ATOM 1740 C C . THR A 1 221 ? -13.818 -14.330 20.411 1.00 97.31 221 THR A C 1
ATOM 1742 O O . THR A 1 221 ? -14.675 -15.007 20.982 1.00 97.31 221 THR A O 1
ATOM 1745 N N . ALA A 1 222 ? -12.777 -14.871 19.773 1.00 89.75 222 ALA A N 1
ATOM 1746 C CA . ALA A 1 222 ? -12.464 -16.290 19.804 1.00 89.75 222 ALA A CA 1
ATOM 1747 C C . ALA A 1 222 ? -12.127 -16.695 21.249 1.00 89.75 222 ALA A C 1
ATOM 1749 O O . ALA A 1 222 ? -11.143 -16.231 21.822 1.00 89.75 222 ALA A O 1
ATOM 1750 N N . ARG A 1 223 ? -12.993 -17.516 21.846 1.00 58.25 223 ARG A N 1
ATOM 1751 C CA . ARG A 1 223 ? -12.799 -18.136 23.160 1.00 58.25 223 ARG A CA 1
ATOM 1752 C C . ARG A 1 223 ? -12.377 -19.583 22.998 1.00 58.25 223 ARG A C 1
ATOM 1754 O O . ARG A 1 223 ? -12.916 -20.231 22.073 1.00 58.25 223 ARG A O 1
#

Secondary structure (DSSP, 8-state):
---TTHHHHHHHTT-S---SSSTTTS-SS-TTSTT-S-EEEE-GGG-EEEE-HHHHHTTHHHHHHHHTTSHHHHHHHHHHHHHH-HHHHHHHHHHTT--EEEETTTEEEETTEEEEEEEEETTEEEEEEEE-PPSSS-HHHHHHHHHHHHHHHSTTSSSHHHHHHHHHHHHHHHT-TT-------TTTTT-EE-TTS-EEEETTSSHHHHHHHHHHHHHHH--

Radius of gyration: 19.02 Å; Cα contacts (8 Å, |Δi|>4): 322; chains: 1; bounding box: 47×42×48 Å

Foldseek 3Di:
DPDQLPVVVVVLVPDPQLQALAPSSQPPDPCQDQPHPWKWKFDPLLKIWGGCLVVLLVCLVSLLVSLCVDPLSVVVLVVLCVVPNDPVSSSCSSVQPATQIDDPPAWGRGRQWIWGWADPDLQDIDIDIGGHDDPPTDPVVSVSSVVSCCQAPNPPHSPNVSVVVVVNVVSVVCPDPPDPDDDQPFFPVAWDQDPNRIIMGRSNHSSSVVSNVVSVVCVVPPD